Protein AF-C5PAF2-F1 (afdb_monomer_lite)

Structure (mmCIF, N/CA/C/O backbone):
data_AF-C5PAF2-F1
#
_entry.id   AF-C5PAF2-F1
#
loop_
_atom_site.group_PDB
_atom_site.id
_atom_site.type_symbol
_atom_site.label_atom_id
_atom_site.label_alt_id
_atom_site.label_comp_id
_atom_site.label_asym_id
_atom_site.label_entity_id
_atom_site.label_seq_id
_atom_site.pdbx_PDB_ins_code
_atom_site.Cartn_x
_atom_site.Cartn_y
_atom_site.Cartn_z
_atom_site.occupancy
_atom_site.B_iso_or_equiv
_atom_site.auth_seq_id
_atom_site.auth_comp_id
_atom_site.auth_asym_id
_atom_site.auth_atom_id
_atom_site.pdbx_PDB_model_num
ATOM 1 N N . MET A 1 1 ? 24.331 32.147 -34.496 1.00 51.62 1 MET A N 1
ATOM 2 C CA . MET A 1 1 ? 23.520 31.519 -35.567 1.00 51.62 1 MET A CA 1
ATOM 3 C C . MET A 1 1 ? 23.586 29.984 -35.587 1.00 51.62 1 MET A C 1
ATOM 5 O O . MET A 1 1 ? 22.875 29.408 -36.393 1.00 51.62 1 MET A O 1
ATOM 9 N N . VAL A 1 2 ? 24.364 29.304 -34.728 1.00 61.88 2 VAL A N 1
ATOM 10 C CA . VAL A 1 2 ? 24.626 27.848 -34.873 1.00 61.88 2 VAL A CA 1
ATOM 11 C C . VAL A 1 2 ? 23.819 26.953 -33.909 1.00 61.88 2 VAL A C 1
ATOM 13 O O . VAL A 1 2 ? 23.850 25.739 -34.031 1.00 61.88 2 VAL A O 1
ATOM 16 N N . SER A 1 3 ? 23.019 27.509 -32.996 1.00 66.38 3 SER A N 1
ATOM 17 C CA . SER A 1 3 ? 22.117 26.710 -32.147 1.00 66.38 3 SER A CA 1
ATOM 18 C C . SER A 1 3 ? 20.828 27.465 -31.825 1.00 66.38 3 SER A C 1
ATOM 20 O O . SER A 1 3 ? 20.536 27.779 -30.677 1.00 66.38 3 SER A O 1
ATOM 22 N N . ALA A 1 4 ? 20.078 27.815 -32.864 1.00 61.78 4 ALA A N 1
ATOM 23 C CA . ALA A 1 4 ? 18.674 28.175 -32.719 1.00 61.78 4 ALA A CA 1
ATOM 24 C C . ALA A 1 4 ? 17.907 27.231 -33.638 1.00 61.78 4 ALA A C 1
ATOM 26 O O . ALA A 1 4 ? 17.977 27.384 -34.862 1.00 61.78 4 ALA A O 1
ATOM 27 N N . GLY A 1 5 ? 17.269 26.215 -33.051 1.00 59.09 5 GLY A N 1
ATOM 28 C CA . GLY A 1 5 ? 16.414 25.283 -33.774 1.00 59.09 5 GLY A CA 1
ATOM 29 C C . GLY A 1 5 ? 15.433 26.084 -34.622 1.00 59.09 5 GLY A C 1
ATOM 30 O O . GLY A 1 5 ? 14.816 27.044 -34.161 1.00 59.09 5 GLY A O 1
ATOM 31 N N . SER A 1 6 ? 15.376 25.783 -35.915 1.00 58.88 6 SER A N 1
ATOM 32 C CA . SER A 1 6 ? 14.642 26.584 -36.886 1.00 58.88 6 SER A CA 1
ATOM 33 C C . SER A 1 6 ? 13.158 26.680 -36.519 1.00 58.88 6 SER A C 1
ATOM 35 O O . SER A 1 6 ? 12.390 25.741 -36.702 1.00 58.88 6 SER A O 1
ATOM 37 N N . ARG A 1 7 ? 12.790 27.854 -35.999 1.00 62.94 7 ARG A N 1
ATOM 38 C CA . ARG A 1 7 ? 11.487 28.535 -36.016 1.00 62.94 7 ARG A CA 1
ATOM 39 C C . ARG A 1 7 ? 10.377 27.813 -36.792 1.00 62.94 7 ARG A C 1
ATOM 41 O O . ARG A 1 7 ? 10.154 28.122 -37.956 1.00 62.94 7 ARG A O 1
ATOM 48 N N . THR A 1 8 ? 9.620 26.952 -36.117 1.00 64.06 8 THR A N 1
ATOM 49 C CA . THR A 1 8 ? 8.142 26.992 -36.034 1.00 64.06 8 THR A CA 1
ATOM 50 C C . THR A 1 8 ? 7.650 25.809 -35.204 1.00 64.06 8 THR A C 1
ATOM 52 O O . THR A 1 8 ? 7.552 24.711 -35.727 1.00 64.06 8 THR A O 1
ATOM 55 N N . GLN A 1 9 ? 7.289 26.035 -33.938 1.00 61.22 9 GLN A N 1
ATOM 56 C CA . GLN A 1 9 ? 6.198 25.324 -33.256 1.00 61.22 9 GLN A CA 1
ATOM 57 C C . GLN A 1 9 ? 5.786 26.127 -32.010 1.00 61.22 9 GLN A C 1
ATOM 59 O O . GLN A 1 9 ? 6.593 26.335 -31.111 1.00 61.22 9 GLN A O 1
ATOM 64 N N . GLY A 1 10 ? 4.519 26.553 -31.967 1.00 68.94 10 GLY A N 1
ATOM 65 C CA . GLY A 1 10 ? 3.881 27.185 -30.806 1.00 68.94 10 GLY A CA 1
ATOM 66 C C . GLY A 1 10 ? 4.144 28.688 -30.632 1.00 68.94 10 GLY A C 1
ATOM 67 O O . GLY A 1 10 ? 5.260 29.175 -30.752 1.00 68.94 10 GLY A O 1
ATOM 68 N N . ARG A 1 11 ? 3.088 29.443 -30.288 1.00 62.59 11 ARG A N 1
ATOM 69 C CA . ARG A 1 11 ? 3.110 30.897 -29.998 1.00 62.59 11 ARG A CA 1
ATOM 70 C C . ARG A 1 11 ? 3.980 31.276 -28.784 1.00 62.59 11 ARG A C 1
ATOM 72 O O . ARG A 1 11 ? 4.236 32.452 -28.548 1.00 62.59 11 ARG A O 1
ATOM 79 N N . HIS A 1 12 ? 4.447 30.289 -28.030 1.00 61.41 12 HIS A N 1
ATOM 80 C CA . HIS A 1 12 ? 5.404 30.448 -26.947 1.00 61.41 12 HIS A CA 1
ATOM 81 C C . HIS A 1 12 ? 6.709 29.817 -27.421 1.00 61.41 12 HIS A C 1
ATOM 83 O O . HIS A 1 12 ? 6.708 28.638 -27.758 1.00 61.41 12 HIS A O 1
ATOM 89 N N . GLY A 1 13 ? 7.771 30.622 -27.517 1.00 57.81 13 GLY A N 1
ATOM 90 C CA . GLY A 1 13 ? 9.071 30.194 -28.031 1.00 57.81 13 GLY A CA 1
ATOM 91 C C . GLY A 1 13 ? 9.629 28.948 -27.343 1.00 57.81 13 GLY A C 1
ATOM 92 O O . GLY A 1 13 ? 9.139 28.520 -26.298 1.00 57.81 13 GLY A O 1
ATOM 93 N N . GLU A 1 14 ? 10.664 28.387 -27.967 1.00 59.66 14 GLU A N 1
ATOM 94 C CA . GLU A 1 14 ? 11.420 27.221 -27.514 1.00 59.66 14 GLU A CA 1
ATOM 95 C C . GLU A 1 14 ? 11.697 27.337 -26.009 1.00 59.66 14 GLU A C 1
ATOM 97 O O . GLU A 1 14 ? 12.478 28.177 -25.561 1.00 59.66 14 GLU A O 1
ATOM 102 N N . ARG A 1 15 ? 10.983 26.540 -25.201 1.00 59.00 15 ARG A N 1
ATOM 103 C CA . ARG A 1 15 ? 11.403 26.322 -23.820 1.00 59.00 15 ARG A CA 1
ATOM 104 C C . ARG A 1 15 ? 12.770 25.688 -23.949 1.00 59.00 15 ARG A C 1
ATOM 106 O O . ARG A 1 15 ? 12.868 24.649 -24.598 1.00 59.00 15 ARG A O 1
ATOM 113 N N . ASP A 1 16 ? 13.776 26.331 -23.371 1.00 54.06 16 ASP A N 1
ATOM 114 C CA . ASP A 1 16 ? 15.126 25.800 -23.246 1.00 54.06 16 ASP A CA 1
ATOM 115 C C . ASP A 1 16 ? 15.032 24.524 -22.401 1.00 54.06 16 ASP A C 1
ATOM 117 O O . ASP A 1 16 ? 15.110 24.522 -21.170 1.00 54.06 16 ASP A O 1
ATOM 121 N N . ALA A 1 17 ? 14.662 23.435 -23.069 1.00 59.12 17 ALA A N 1
ATOM 122 C CA . ALA A 1 17 ? 14.522 22.131 -22.485 1.00 59.12 17 ALA A CA 1
ATOM 123 C C . ALA A 1 17 ? 15.947 21.622 -22.344 1.00 59.12 17 ALA A C 1
ATOM 125 O O . ALA A 1 17 ? 16.444 20.847 -23.151 1.00 59.12 17 ALA A O 1
ATOM 126 N N . THR A 1 18 ? 16.585 22.028 -21.253 1.00 57.91 18 THR A N 1
ATOM 127 C CA . THR A 1 18 ? 17.831 21.455 -20.733 1.00 57.91 18 THR A CA 1
ATOM 128 C C . THR A 1 18 ? 17.725 19.945 -20.454 1.00 57.91 18 THR A C 1
ATOM 130 O O . THR A 1 18 ? 18.677 19.331 -19.976 1.00 57.91 18 THR A O 1
ATOM 133 N N . GLN A 1 19 ? 16.585 19.319 -20.775 1.00 63.59 19 GLN A N 1
ATOM 134 C CA . GLN A 1 19 ? 16.396 17.882 -20.917 1.00 63.59 19 GLN A CA 1
ATOM 135 C C . GLN A 1 19 ? 17.173 17.372 -22.135 1.00 63.59 19 GLN A C 1
ATOM 137 O O . GLN A 1 19 ? 16.617 17.066 -23.190 1.00 63.59 19 GLN A O 1
ATOM 142 N N . SER A 1 20 ? 18.487 17.270 -21.970 1.00 71.25 20 SER A N 1
ATOM 143 C CA . SER A 1 20 ? 19.330 16.491 -22.863 1.00 71.25 20 SER A CA 1
ATOM 144 C C . SER A 1 20 ? 18.772 15.068 -22.982 1.00 71.25 20 SER A C 1
ATOM 146 O O . SER A 1 20 ? 18.380 14.433 -22.000 1.00 71.25 20 SER A O 1
ATOM 148 N N . THR A 1 21 ? 18.702 14.554 -24.210 1.00 83.44 21 THR A N 1
ATOM 149 C CA . THR A 1 21 ? 18.327 13.161 -24.452 1.00 83.44 21 THR A CA 1
ATOM 150 C C . THR A 1 21 ? 19.357 12.257 -23.779 1.00 83.44 21 THR A C 1
ATOM 152 O O . THR A 1 21 ? 20.528 12.259 -24.163 1.00 83.44 21 THR A O 1
ATOM 155 N N . LEU A 1 22 ? 18.941 11.504 -22.761 1.00 88.50 22 LEU A N 1
ATOM 156 C CA . LEU A 1 22 ? 19.830 10.599 -22.036 1.00 88.50 22 LEU A CA 1
ATOM 157 C C . LEU A 1 22 ? 20.218 9.402 -22.912 1.00 88.50 22 LEU A C 1
ATOM 159 O O . LEU A 1 22 ? 19.389 8.856 -23.644 1.00 88.50 22 LEU A O 1
ATOM 163 N N . SER A 1 23 ? 21.472 8.959 -22.801 1.00 93.25 23 SER A N 1
ATOM 164 C CA . SER A 1 23 ? 21.914 7.717 -23.436 1.00 93.25 23 SER A CA 1
ATOM 165 C C . SER A 1 23 ? 21.211 6.507 -22.808 1.00 93.25 23 SER A C 1
ATOM 167 O O . SER A 1 23 ? 20.821 6.520 -21.635 1.00 93.25 23 SER A O 1
ATOM 169 N N . LEU A 1 24 ? 21.062 5.429 -23.584 1.00 91.38 24 LEU A N 1
ATOM 170 C CA . LEU A 1 24 ? 20.383 4.214 -23.125 1.00 91.38 24 LEU A CA 1
ATOM 171 C C . LEU A 1 24 ? 21.050 3.618 -21.873 1.00 91.38 24 LEU A C 1
ATOM 173 O O . LEU A 1 24 ? 20.354 3.136 -20.983 1.00 91.38 24 LEU A O 1
ATOM 177 N N . GLU A 1 25 ? 22.380 3.664 -21.793 1.00 93.62 25 GLU A N 1
ATOM 178 C CA . GLU A 1 25 ? 23.153 3.162 -20.650 1.00 93.62 25 GLU A CA 1
ATOM 179 C C . GLU A 1 25 ? 22.878 3.960 -19.374 1.00 93.62 25 GLU A C 1
ATOM 181 O O . GLU A 1 25 ? 22.609 3.364 -18.329 1.00 93.62 25 GLU A O 1
ATOM 186 N N . THR A 1 26 ? 22.832 5.293 -19.466 1.00 94.75 26 THR A N 1
ATOM 187 C CA . THR A 1 26 ? 22.475 6.150 -18.329 1.00 94.75 26 THR A CA 1
ATOM 188 C C . THR A 1 26 ? 21.062 5.844 -17.837 1.00 94.75 26 THR A C 1
ATOM 190 O O . THR A 1 26 ? 20.839 5.708 -16.635 1.00 94.75 26 THR A O 1
ATOM 193 N N . VAL A 1 27 ? 20.102 5.644 -18.747 1.00 94.12 27 VAL A N 1
ATOM 194 C CA . VAL A 1 27 ? 18.728 5.272 -18.368 1.00 94.12 27 VAL A CA 1
ATOM 195 C C . VAL A 1 27 ? 18.678 3.890 -17.700 1.00 94.12 27 VAL A C 1
ATOM 197 O O . VAL A 1 27 ? 17.929 3.714 -16.739 1.00 94.12 27 VAL A O 1
ATOM 200 N N . LYS A 1 28 ? 19.474 2.910 -18.158 1.00 94.81 28 LYS A N 1
ATOM 201 C CA . LYS A 1 28 ? 19.547 1.576 -17.526 1.00 94.81 28 LYS A CA 1
ATOM 202 C C . LYS A 1 28 ? 20.059 1.670 -16.092 1.00 94.81 28 LYS A C 1
ATOM 204 O O . LYS A 1 28 ? 19.509 1.013 -15.206 1.00 94.81 28 LYS A O 1
ATOM 209 N N . LEU A 1 29 ? 21.082 2.494 -15.866 1.00 95.44 29 LEU A N 1
ATOM 210 C CA . LEU A 1 29 ? 21.629 2.732 -14.535 1.00 95.44 29 LEU A CA 1
ATOM 211 C C . LEU A 1 29 ? 20.574 3.348 -13.608 1.00 95.44 29 LEU A C 1
ATOM 213 O O . LEU A 1 29 ? 20.331 2.800 -12.535 1.00 95.44 29 LEU A O 1
ATOM 217 N N . LEU A 1 30 ? 19.903 4.419 -14.046 1.00 95.81 30 LEU A N 1
ATOM 218 C CA . LEU A 1 30 ? 18.856 5.085 -13.262 1.00 95.81 30 LEU A CA 1
ATOM 219 C C . LEU A 1 30 ? 17.719 4.122 -12.900 1.00 95.81 30 LEU A C 1
ATOM 221 O O . LEU A 1 30 ? 17.378 3.986 -11.732 1.00 95.81 30 LEU A O 1
ATOM 225 N N . LYS A 1 31 ? 17.215 3.343 -13.863 1.00 95.88 31 LYS A N 1
ATOM 226 C CA . LYS A 1 31 ? 16.147 2.364 -13.591 1.00 95.88 31 LYS A CA 1
ATOM 227 C C . LYS A 1 31 ? 16.579 1.230 -12.665 1.00 95.88 31 LYS A C 1
ATOM 229 O O . LYS A 1 31 ? 15.756 0.674 -11.946 1.00 95.88 31 LYS A O 1
ATOM 234 N N . THR A 1 32 ? 17.861 0.873 -12.673 1.00 95.56 32 THR A N 1
ATOM 235 C CA . THR A 1 32 ? 18.407 -0.111 -11.729 1.00 95.56 32 THR A CA 1
ATOM 236 C C . THR A 1 32 ? 18.458 0.462 -10.311 1.00 95.56 32 THR A C 1
ATOM 238 O O . THR A 1 32 ? 18.140 -0.247 -9.357 1.00 95.56 32 THR A O 1
ATOM 241 N N . GLN A 1 33 ? 18.811 1.743 -10.171 1.00 97.06 33 GLN A N 1
ATOM 242 C CA . GLN A 1 33 ? 18.769 2.451 -8.889 1.00 97.06 33 GLN A CA 1
ATOM 243 C C . GLN A 1 33 ? 17.330 2.570 -8.372 1.00 97.06 33 GLN A C 1
ATOM 245 O O . GLN A 1 33 ? 17.076 2.231 -7.216 1.00 97.06 33 GLN A O 1
ATOM 250 N N . ASP A 1 34 ? 16.388 2.946 -9.241 1.00 97.19 34 ASP A N 1
ATOM 251 C CA . ASP A 1 34 ? 14.962 3.032 -8.912 1.00 97.19 34 ASP A CA 1
ATOM 252 C C . ASP A 1 34 ? 14.409 1.675 -8.452 1.00 97.19 34 ASP A C 1
ATOM 254 O O . ASP A 1 34 ? 13.708 1.602 -7.444 1.00 97.19 34 ASP A O 1
ATOM 258 N N . ALA A 1 35 ? 14.778 0.579 -9.125 1.00 95.56 35 ALA A N 1
ATOM 259 C CA . ALA A 1 35 ? 14.382 -0.771 -8.717 1.00 95.56 35 ALA A CA 1
ATOM 260 C C . ALA A 1 35 ? 14.914 -1.130 -7.317 1.00 95.56 35 ALA A C 1
ATOM 262 O O . ALA A 1 35 ? 14.192 -1.689 -6.490 1.00 95.56 35 ALA A O 1
ATOM 263 N N . GLY A 1 36 ? 16.166 -0.766 -7.019 1.00 96.94 36 GLY A N 1
ATOM 264 C CA . GLY A 1 36 ? 16.737 -0.923 -5.681 1.00 96.94 36 GLY A CA 1
ATOM 265 C C . GLY A 1 36 ? 15.984 -0.108 -4.625 1.00 96.94 36 GLY A C 1
ATOM 266 O O . GLY A 1 36 ? 15.680 -0.622 -3.547 1.00 96.94 36 GLY A O 1
ATOM 267 N N . TYR A 1 37 ? 15.631 1.136 -4.949 1.00 97.94 37 TYR A N 1
ATOM 268 C CA . TYR A 1 37 ? 14.849 2.005 -4.073 1.00 97.94 37 TYR A CA 1
ATOM 269 C C . TYR A 1 37 ? 13.457 1.431 -3.785 1.00 97.94 37 TYR A C 1
ATOM 271 O O . TYR A 1 37 ? 13.095 1.291 -2.614 1.00 97.94 37 TYR A O 1
ATOM 279 N N . LEU A 1 38 ? 12.704 1.042 -4.822 1.00 97.19 38 LEU A N 1
ATOM 280 C CA . LEU A 1 38 ? 11.363 0.471 -4.664 1.00 97.19 38 LEU A CA 1
ATOM 281 C C . LEU A 1 38 ? 11.382 -0.793 -3.811 1.00 97.19 38 LEU A C 1
ATOM 283 O O . LEU A 1 38 ? 10.539 -0.930 -2.929 1.00 97.19 38 LEU A O 1
ATOM 287 N N . ARG A 1 39 ? 12.381 -1.664 -3.982 1.00 96.25 39 ARG A N 1
ATOM 288 C CA . ARG A 1 39 ? 12.524 -2.865 -3.152 1.00 96.25 39 ARG A CA 1
ATOM 289 C C . ARG A 1 39 ? 12.723 -2.529 -1.673 1.00 96.25 39 ARG A C 1
ATOM 291 O O . ARG A 1 39 ? 12.071 -3.113 -0.810 1.00 96.25 39 ARG A O 1
ATOM 298 N N . VAL A 1 40 ? 13.597 -1.569 -1.360 1.00 97.50 40 VAL A N 1
ATOM 299 C CA . VAL A 1 40 ? 13.851 -1.150 0.032 1.00 97.50 40 VAL A CA 1
ATOM 300 C C . VAL A 1 40 ? 12.618 -0.485 0.645 1.00 97.50 40 VAL A C 1
ATOM 302 O O . VAL A 1 40 ? 12.267 -0.761 1.797 1.00 97.50 40 VAL A O 1
ATOM 305 N N . VAL A 1 41 ? 11.938 0.378 -0.111 1.00 97.38 41 VAL A N 1
ATOM 306 C CA . VAL A 1 41 ? 10.707 1.036 0.342 1.00 97.38 41 VAL A CA 1
ATOM 307 C C . VAL A 1 41 ? 9.580 0.019 0.523 1.00 97.38 41 VAL A C 1
ATOM 309 O O . VAL A 1 41 ? 8.897 0.059 1.546 1.00 97.38 41 VAL A O 1
ATOM 312 N N . GLY A 1 42 ? 9.435 -0.934 -0.397 1.00 97.06 42 GLY A N 1
ATOM 313 C CA . GLY A 1 42 ? 8.472 -2.030 -0.313 1.00 97.06 42 GLY A CA 1
ATOM 314 C C . GLY A 1 42 ? 8.676 -2.882 0.936 1.00 97.06 42 GLY A C 1
ATOM 315 O O . GLY A 1 42 ? 7.730 -3.105 1.687 1.00 97.06 42 GLY A O 1
ATOM 316 N N . GLU A 1 43 ? 9.919 -3.265 1.236 1.00 97.06 43 GLU A N 1
ATOM 317 C CA . GLU A 1 43 ? 10.261 -4.000 2.461 1.00 97.06 43 GLU A CA 1
ATOM 318 C C . GLU A 1 43 ? 9.967 -3.195 3.737 1.00 97.06 43 GLU A C 1
ATOM 320 O O . GLU A 1 43 ? 9.466 -3.733 4.729 1.00 97.06 43 GLU A O 1
ATOM 325 N N . LYS A 1 44 ? 10.219 -1.882 3.724 1.00 97.69 44 LYS A N 1
ATOM 326 C CA . LYS A 1 44 ? 9.868 -1.004 4.847 1.00 97.69 44 LYS A CA 1
ATOM 327 C C . LYS A 1 44 ? 8.353 -0.963 5.077 1.00 97.69 44 LYS A C 1
ATOM 329 O O . LYS A 1 44 ? 7.917 -1.135 6.217 1.00 97.69 44 LYS A O 1
ATOM 334 N N . VAL A 1 45 ? 7.565 -0.753 4.021 1.00 97.69 45 VAL A N 1
ATOM 335 C CA . VAL A 1 45 ? 6.094 -0.704 4.094 1.00 97.69 45 VAL A CA 1
ATOM 336 C C . VAL A 1 45 ? 5.533 -2.058 4.525 1.00 97.69 45 VAL A C 1
ATOM 338 O O . VAL A 1 45 ? 4.672 -2.106 5.401 1.00 97.69 45 VAL A O 1
ATOM 341 N N . ARG A 1 46 ? 6.083 -3.163 4.011 1.00 97.56 46 ARG A N 1
ATOM 342 C CA . ARG A 1 46 ? 5.716 -4.522 4.422 1.00 97.56 46 ARG A CA 1
ATOM 343 C C . ARG A 1 46 ? 5.894 -4.735 5.926 1.00 97.56 46 ARG A C 1
ATOM 345 O O . ARG A 1 46 ? 4.967 -5.191 6.589 1.00 97.56 46 ARG A O 1
ATOM 352 N N . ARG A 1 47 ? 7.041 -4.351 6.496 1.00 97.56 47 ARG A N 1
ATOM 353 C CA . ARG A 1 47 ? 7.286 -4.468 7.949 1.00 97.56 47 ARG A CA 1
ATOM 354 C C . ARG A 1 47 ? 6.315 -3.622 8.771 1.00 97.56 47 ARG A C 1
ATOM 356 O O . ARG A 1 47 ? 5.838 -4.069 9.812 1.00 97.56 47 ARG A O 1
ATOM 363 N N . GLN A 1 48 ? 6.004 -2.411 8.305 1.00 96.12 48 GLN A N 1
ATOM 364 C CA . GLN A 1 48 ? 5.012 -1.547 8.952 1.00 96.12 48 GLN A CA 1
ATOM 365 C C . GLN A 1 48 ? 3.610 -2.161 8.899 1.00 96.12 48 GLN A C 1
ATOM 367 O O . GLN A 1 48 ? 2.899 -2.142 9.903 1.00 96.12 48 GLN A O 1
ATOM 372 N N . MET A 1 49 ? 3.231 -2.738 7.759 1.00 96.19 49 MET A N 1
ATOM 373 C CA . MET A 1 49 ? 1.970 -3.455 7.589 1.00 96.19 49 MET A CA 1
ATOM 374 C C . MET A 1 49 ? 1.888 -4.649 8.546 1.00 96.19 49 MET A C 1
ATOM 376 O O . MET A 1 49 ? 0.908 -4.760 9.275 1.00 96.19 49 MET A O 1
ATOM 380 N N . GLU A 1 50 ? 2.930 -5.483 8.622 1.00 96.56 50 GLU A N 1
ATOM 381 C CA . GLU A 1 50 ? 2.987 -6.630 9.540 1.00 96.56 50 GLU A CA 1
ATOM 382 C C . GLU A 1 50 ? 2.878 -6.203 11.014 1.00 96.56 50 GLU A C 1
ATOM 384 O O . GLU A 1 50 ? 2.236 -6.884 11.817 1.00 96.56 50 GLU A O 1
ATOM 389 N N . GLN A 1 51 ? 3.479 -5.071 11.393 1.00 96.19 51 GLN A N 1
ATOM 390 C CA . GLN A 1 51 ? 3.361 -4.527 12.746 1.00 96.19 51 GLN A CA 1
ATOM 391 C C . GLN A 1 51 ? 1.926 -4.080 13.055 1.00 96.19 51 GLN A C 1
ATOM 393 O O . GLN A 1 51 ? 1.363 -4.492 14.070 1.00 96.19 51 GLN A O 1
ATOM 398 N N . VAL A 1 52 ? 1.316 -3.281 12.174 1.00 95.69 52 VAL A N 1
ATOM 399 C CA . VAL A 1 52 ? -0.064 -2.800 12.359 1.00 95.69 52 VAL A CA 1
ATOM 400 C C . VAL A 1 52 ? -1.054 -3.965 12.327 1.00 95.69 52 VAL A C 1
ATOM 402 O O . VAL A 1 52 ? -2.001 -3.997 13.109 1.00 95.69 52 VAL A O 1
ATOM 405 N N . GLU A 1 53 ? -0.822 -4.967 11.485 1.00 95.00 53 GLU A N 1
ATOM 406 C CA . GLU A 1 53 ? -1.650 -6.166 11.432 1.00 95.00 53 GLU A CA 1
ATOM 407 C C . GLU A 1 53 ? -1.583 -6.962 12.742 1.00 95.00 53 GLU A C 1
ATOM 409 O O . GLU A 1 53 ? -2.620 -7.393 13.250 1.00 95.00 53 GLU A O 1
ATOM 414 N N . LYS A 1 54 ? -0.395 -7.110 13.345 1.00 95.12 54 LYS A N 1
ATOM 415 C CA . LYS A 1 54 ? -0.257 -7.711 14.683 1.00 95.12 54 LYS A CA 1
ATOM 416 C C . LYS A 1 54 ? -1.033 -6.916 15.734 1.00 95.12 54 LYS A C 1
ATOM 418 O O . LYS A 1 54 ? -1.735 -7.525 16.536 1.00 95.12 54 LYS A O 1
ATOM 423 N N . GLU A 1 55 ? -0.967 -5.585 15.711 1.00 92.31 55 GLU A N 1
ATOM 424 C CA . GLU A 1 55 ? -1.736 -4.730 16.629 1.00 92.31 55 GLU A CA 1
ATOM 425 C C . GLU A 1 55 ? -3.253 -4.908 16.460 1.00 92.31 55 GLU A C 1
ATOM 427 O O . GLU A 1 55 ? -3.971 -5.049 17.452 1.00 92.31 55 GLU A O 1
ATOM 432 N N . VAL A 1 56 ? -3.745 -4.962 15.219 1.00 93.06 56 VAL A N 1
ATOM 433 C CA . VAL A 1 56 ? -5.165 -5.209 14.915 1.00 93.06 56 VAL A CA 1
ATOM 434 C C . VAL A 1 56 ? -5.586 -6.610 15.366 1.00 93.06 56 VAL A C 1
ATOM 436 O O . VAL A 1 56 ? -6.632 -6.766 15.998 1.00 93.06 56 VAL A O 1
ATOM 439 N N . ARG A 1 57 ? -4.762 -7.635 15.116 1.00 91.81 57 ARG A N 1
ATOM 440 C CA . ARG A 1 57 ? -5.015 -9.010 15.580 1.00 91.81 57 ARG A CA 1
ATOM 441 C C . ARG A 1 57 ? -5.063 -9.092 17.104 1.00 91.81 57 ARG A C 1
ATOM 443 O O . ARG A 1 57 ? -5.974 -9.722 17.633 1.00 91.81 57 ARG A O 1
ATOM 450 N N . LEU A 1 58 ? -4.148 -8.424 17.810 1.00 90.31 58 LEU A N 1
ATOM 451 C CA . LEU A 1 58 ? -4.165 -8.330 19.273 1.00 90.31 58 LEU A CA 1
ATOM 452 C C . LEU A 1 58 ? -5.427 -7.620 19.766 1.00 90.31 58 LEU A C 1
ATOM 454 O O . LEU A 1 58 ? -6.091 -8.113 20.674 1.00 90.31 58 LEU A O 1
ATOM 458 N N . GLN A 1 59 ? -5.810 -6.508 19.136 1.00 87.12 59 GLN A N 1
ATOM 459 C CA . GLN A 1 59 ? -7.037 -5.792 19.473 1.00 87.12 59 GLN A CA 1
ATOM 460 C C . GLN A 1 59 ? -8.283 -6.672 19.291 1.00 87.12 59 GLN A C 1
ATOM 462 O O . GLN A 1 59 ? -9.158 -6.687 20.159 1.00 87.12 59 GLN A O 1
ATOM 467 N N . ASN A 1 60 ? -8.352 -7.431 18.199 1.00 85.19 60 ASN A N 1
ATOM 468 C CA . ASN A 1 60 ? -9.446 -8.363 17.934 1.00 85.19 60 ASN A CA 1
ATOM 469 C C . ASN A 1 60 ? -9.425 -9.562 18.894 1.00 85.19 60 ASN A C 1
ATOM 471 O O . ASN A 1 60 ? -10.483 -9.999 19.342 1.00 85.19 60 ASN A O 1
ATOM 475 N N . GLY A 1 61 ? -8.240 -10.054 19.262 1.00 83.44 61 GLY A N 1
ATOM 476 C CA . GLY A 1 61 ? -8.059 -11.098 20.270 1.00 83.44 61 GLY A CA 1
ATOM 477 C C . GLY A 1 61 ? -8.533 -10.657 21.655 1.00 83.44 61 GLY A C 1
ATOM 478 O O . GLY A 1 61 ? -9.277 -11.384 22.304 1.00 83.44 61 GLY A O 1
ATOM 479 N N . VAL A 1 62 ? -8.196 -9.434 22.074 1.00 82.56 62 VAL A N 1
ATOM 480 C CA . VAL A 1 62 ? -8.665 -8.847 23.340 1.00 82.56 62 VAL A CA 1
ATOM 481 C C . VAL A 1 62 ? -10.183 -8.645 23.328 1.00 82.56 62 VAL A C 1
ATOM 483 O O . VAL A 1 62 ? -10.844 -8.988 24.305 1.00 82.56 62 VAL A O 1
ATOM 486 N N . LYS A 1 63 ? -10.761 -8.151 22.221 1.00 80.06 63 LYS A N 1
ATOM 487 C CA . LYS A 1 63 ? -12.226 -8.058 22.061 1.00 80.06 63 LYS A CA 1
ATOM 488 C C . LYS A 1 63 ? -12.904 -9.427 22.189 1.00 80.06 63 LYS A C 1
ATOM 490 O O . LYS A 1 63 ? -13.918 -9.528 22.872 1.00 80.06 63 LYS A O 1
ATOM 495 N N . ALA A 1 64 ? -12.334 -10.460 21.567 1.00 77.69 64 ALA A N 1
ATOM 496 C CA . ALA A 1 64 ? -12.861 -11.821 21.622 1.00 77.69 64 ALA A CA 1
ATOM 497 C C . ALA A 1 64 ? -12.737 -12.447 23.024 1.00 77.69 64 ALA A C 1
ATOM 499 O O . ALA A 1 64 ? -13.679 -13.075 23.494 1.00 77.69 64 ALA A O 1
ATOM 500 N N . ALA A 1 65 ? -11.611 -12.244 23.715 1.00 75.19 65 ALA A N 1
ATOM 501 C CA . ALA A 1 65 ? -11.392 -12.752 25.071 1.00 75.19 65 ALA A CA 1
ATOM 502 C C . ALA A 1 65 ? -12.304 -12.081 26.112 1.00 75.19 65 ALA A C 1
ATOM 504 O O . ALA A 1 65 ? -12.743 -12.732 27.054 1.00 75.19 65 ALA A O 1
ATOM 505 N N . LEU A 1 66 ? -12.621 -10.797 25.923 1.00 73.94 66 LEU A N 1
ATOM 506 C CA . LEU A 1 66 ? -13.536 -10.039 26.782 1.00 73.94 66 LEU A CA 1
ATOM 507 C C . LEU A 1 66 ? -15.022 -10.331 26.508 1.00 73.94 66 LEU A C 1
ATOM 509 O O . LEU A 1 66 ? -15.864 -9.622 27.050 1.00 73.94 66 LEU A O 1
ATOM 513 N N . GLY A 1 67 ? -15.361 -11.283 25.629 1.00 58.78 67 GLY A N 1
ATOM 514 C CA . GLY A 1 67 ? -16.750 -11.615 25.278 1.00 58.78 67 GLY A CA 1
ATOM 515 C C . GLY A 1 67 ? -17.490 -10.536 24.475 1.00 58.78 67 GLY A C 1
ATOM 516 O O . GLY A 1 67 ? -18.557 -10.791 23.947 1.00 58.78 67 GLY A O 1
ATOM 517 N N . LYS A 1 68 ? -16.895 -9.351 24.286 1.00 55.81 68 LYS A N 1
ATOM 518 C CA . LYS A 1 68 ? -17.476 -8.213 23.544 1.00 55.81 68 LYS A CA 1
ATOM 519 C C . LYS A 1 68 ? -17.382 -8.349 22.023 1.00 55.81 68 LYS A C 1
ATOM 521 O O . LYS A 1 68 ? -17.656 -7.396 21.297 1.00 55.81 68 LYS A O 1
ATOM 526 N N . GLY A 1 69 ? -16.905 -9.488 21.530 1.00 46.94 69 GLY A N 1
ATOM 527 C CA . GLY A 1 69 ? -16.818 -9.783 20.108 1.00 46.94 69 GLY A CA 1
ATOM 528 C C . GLY A 1 69 ? -18.060 -10.529 19.647 1.00 46.94 69 GLY A C 1
ATOM 529 O O . GLY A 1 69 ? -18.046 -11.758 19.656 1.00 46.94 69 GLY A O 1
ATOM 530 N N . LYS A 1 70 ? -19.095 -9.803 19.204 1.00 48.03 70 LYS A N 1
ATOM 531 C CA . LYS A 1 70 ? -20.204 -10.397 18.445 1.00 48.03 70 LYS A CA 1
ATOM 532 C C . LYS A 1 70 ? -19.636 -11.216 17.270 1.00 48.03 70 LYS A C 1
ATOM 534 O O . LYS A 1 70 ? -18.760 -10.714 16.555 1.00 48.03 70 LYS A O 1
ATOM 539 N N . PRO A 1 71 ? -20.108 -12.448 17.019 1.00 38.62 71 PRO A N 1
ATOM 540 C CA . PRO A 1 71 ? -19.837 -13.151 15.773 1.00 38.62 71 PRO A CA 1
ATOM 541 C C . PRO A 1 71 ? -20.693 -12.512 14.666 1.00 38.62 71 PRO A C 1
ATOM 543 O O . PRO A 1 71 ? -21.752 -13.031 14.332 1.00 38.62 71 PRO A O 1
ATOM 546 N N . GLY A 1 72 ? -20.276 -11.352 14.151 1.00 45.84 72 GLY A N 1
ATOM 547 C CA . GLY A 1 72 ? -21.023 -10.651 13.098 1.00 45.84 72 GLY A CA 1
ATOM 548 C C . GLY A 1 72 ? -20.641 -9.193 12.836 1.00 45.84 72 GLY A C 1
ATOM 549 O O . GLY A 1 72 ? -20.990 -8.693 11.785 1.00 45.84 72 GLY A O 1
ATOM 550 N N . ASP A 1 73 ? -19.885 -8.522 13.714 1.00 41.91 73 ASP A N 1
ATOM 551 C CA . ASP A 1 73 ? -19.419 -7.131 13.495 1.00 41.91 73 ASP A CA 1
ATOM 552 C C . ASP A 1 73 ? -18.149 -7.100 12.613 1.00 41.91 73 ASP A C 1
ATOM 554 O O . ASP A 1 73 ? -17.100 -6.563 12.981 1.00 41.91 73 ASP A O 1
ATOM 558 N N . GLY A 1 74 ? -18.200 -7.820 11.492 1.00 39.62 74 GLY A N 1
ATOM 559 C CA . GLY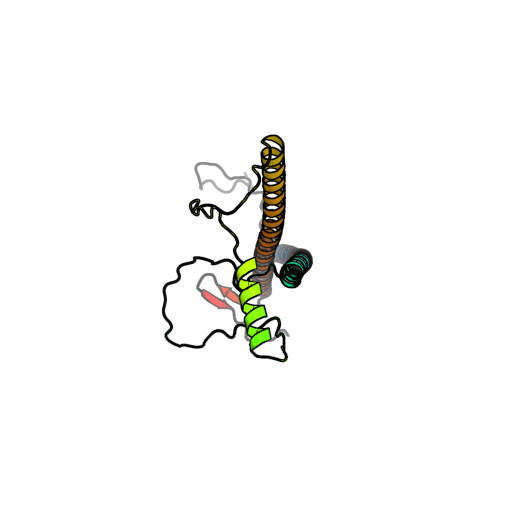 A 1 74 ? -17.395 -7.498 10.324 1.00 39.62 74 GLY A CA 1
ATOM 560 C C . GLY A 1 74 ? -18.183 -6.445 9.567 1.00 39.62 74 GLY A C 1
ATOM 561 O O . GLY A 1 74 ? -19.376 -6.635 9.379 1.00 39.62 74 GLY A O 1
ATOM 562 N N . LEU A 1 75 ? -17.527 -5.336 9.239 1.00 41.56 75 LEU A N 1
ATOM 563 C CA . LEU A 1 75 ? -18.040 -4.283 8.369 1.00 41.56 75 LEU A CA 1
ATOM 564 C C . LEU A 1 75 ? -18.911 -4.896 7.264 1.00 41.56 75 LEU A C 1
ATOM 566 O O . LEU A 1 75 ? -18.396 -5.635 6.427 1.00 41.56 75 LEU A O 1
ATOM 570 N N . ASP A 1 76 ? -20.213 -4.627 7.340 1.00 39.06 76 ASP A N 1
ATOM 571 C CA . ASP A 1 76 ? -21.118 -4.667 6.201 1.00 39.06 76 ASP A CA 1
ATOM 572 C C . ASP A 1 76 ? -20.545 -3.627 5.228 1.00 39.06 76 ASP A C 1
ATOM 574 O O . ASP A 1 76 ? -20.748 -2.421 5.390 1.00 39.06 76 ASP A O 1
ATOM 578 N N . ASP A 1 77 ? -19.679 -4.080 4.319 1.00 37.09 77 ASP A N 1
ATOM 579 C CA . ASP A 1 77 ? -19.531 -3.429 3.024 1.00 37.09 77 ASP A CA 1
ATOM 580 C C . ASP A 1 77 ? -20.895 -3.617 2.356 1.00 37.09 77 ASP A C 1
ATOM 582 O O . ASP A 1 77 ? -21.162 -4.634 1.718 1.00 37.09 77 ASP A O 1
ATOM 586 N N . GLU A 1 78 ? -21.784 -2.646 2.571 1.00 38.66 78 GLU A N 1
ATOM 587 C CA . GLU A 1 78 ? -22.897 -2.348 1.672 1.00 38.66 78 GLU A CA 1
ATOM 588 C C . GLU A 1 78 ? -22.314 -1.846 0.337 1.00 38.66 78 GLU A C 1
ATOM 590 O O . GLU A 1 78 ? -22.510 -0.699 -0.054 1.00 38.66 78 GLU A O 1
ATOM 595 N N . ASP A 1 79 ? -21.552 -2.697 -0.347 1.00 34.16 79 ASP A N 1
ATOM 596 C CA . ASP A 1 79 ? -21.372 -2.601 -1.786 1.00 34.16 79 ASP A CA 1
ATOM 597 C C . ASP A 1 79 ? -22.351 -3.619 -2.384 1.00 34.16 79 ASP A C 1
ATOM 599 O O . ASP A 1 79 ? -22.116 -4.830 -2.422 1.00 34.16 79 ASP A O 1
ATOM 603 N N . GLU A 1 80 ? -23.523 -3.096 -2.750 1.00 45.09 80 GLU A N 1
ATOM 604 C CA . GLU A 1 80 ? -24.531 -3.748 -3.580 1.00 45.09 80 GLU A CA 1
ATOM 605 C C . GLU A 1 80 ? -23.910 -4.178 -4.918 1.00 45.09 80 GLU A C 1
ATOM 607 O O . GLU A 1 80 ? -24.000 -3.465 -5.914 1.00 45.09 80 GLU A O 1
ATOM 612 N N . ASP A 1 81 ? -23.323 -5.371 -4.959 1.00 34.34 81 ASP A N 1
ATOM 613 C CA . ASP A 1 81 ? -23.180 -6.138 -6.194 1.00 34.34 81 ASP A CA 1
ATOM 614 C C . ASP A 1 81 ? -24.259 -7.232 -6.198 1.00 34.34 81 ASP A C 1
ATOM 616 O O . ASP A 1 81 ? -24.068 -8.386 -5.799 1.00 34.34 81 ASP A O 1
ATOM 620 N N . GLU A 1 82 ? -25.451 -6.819 -6.625 1.00 48.56 82 GLU A N 1
ATOM 621 C CA . GLU A 1 82 ? -26.473 -7.691 -7.191 1.00 48.56 82 GLU A CA 1
ATOM 622 C C . GLU A 1 82 ? -25.850 -8.435 -8.380 1.00 48.56 82 GLU A C 1
ATOM 624 O O . GLU A 1 82 ? -25.691 -7.834 -9.429 1.00 48.56 82 GLU A O 1
ATOM 629 N N . ASP A 1 83 ? -25.462 -9.708 -8.210 1.00 38.38 83 ASP A N 1
ATOM 630 C CA . ASP A 1 83 ? -25.396 -10.698 -9.300 1.00 38.38 83 ASP A CA 1
ATOM 631 C C . ASP A 1 83 ? -25.177 -12.145 -8.790 1.00 38.38 83 ASP A C 1
ATOM 633 O O . ASP A 1 83 ? -24.071 -12.620 -8.539 1.00 38.38 83 ASP A O 1
ATOM 637 N N . GLY A 1 84 ? -26.299 -12.862 -8.664 1.00 38.62 84 GLY A N 1
ATOM 638 C CA . GLY A 1 84 ? -26.491 -14.292 -8.948 1.00 38.62 84 GLY A CA 1
ATOM 639 C C . GLY A 1 84 ? -25.482 -15.353 -8.476 1.00 38.62 84 GLY A C 1
ATOM 640 O O . GLY A 1 84 ? -24.534 -15.669 -9.185 1.00 38.62 84 GLY A O 1
ATOM 641 N N . ALA A 1 85 ? -25.848 -16.125 -7.443 1.00 32.28 85 ALA A N 1
ATOM 642 C CA . ALA A 1 85 ? -25.602 -17.575 -7.441 1.00 32.28 85 ALA A CA 1
ATOM 643 C C . ALA A 1 85 ? -26.493 -18.334 -6.443 1.00 32.28 85 ALA A C 1
ATOM 645 O O . ALA A 1 85 ? -26.356 -18.258 -5.225 1.00 32.28 85 ALA A O 1
ATOM 646 N N . ILE A 1 86 ? -27.383 -19.137 -7.017 1.00 36.84 86 ILE A N 1
ATOM 647 C CA . ILE A 1 86 ? -28.126 -20.236 -6.403 1.00 36.84 86 ILE A CA 1
ATOM 648 C C . ILE A 1 86 ? -27.142 -21.238 -5.783 1.00 36.84 86 ILE A C 1
ATOM 650 O O . ILE A 1 86 ? -26.263 -21.745 -6.477 1.00 36.84 86 ILE A O 1
ATOM 654 N N . GLY A 1 87 ? -27.329 -21.601 -4.513 1.00 29.94 87 GLY A N 1
ATOM 655 C CA . GLY A 1 87 ? -26.633 -22.750 -3.928 1.00 29.94 87 GLY A CA 1
ATOM 656 C C . GLY A 1 87 ? -26.427 -22.639 -2.427 1.00 29.94 87 GLY A C 1
ATOM 657 O O . GLY A 1 87 ? -25.395 -22.162 -1.969 1.00 29.94 87 GLY A O 1
ATOM 658 N N . GLY A 1 88 ? -27.402 -23.123 -1.656 1.00 35.84 88 GLY A N 1
ATOM 659 C CA . GLY A 1 88 ? -27.306 -23.246 -0.205 1.00 35.84 88 GLY A CA 1
ATOM 660 C C . GLY A 1 88 ? -26.096 -24.074 0.231 1.00 35.84 88 GLY A C 1
ATOM 661 O O . GLY A 1 88 ? -26.145 -25.300 0.266 1.00 35.84 88 GLY A O 1
ATOM 662 N N . ILE A 1 89 ? -25.025 -23.392 0.623 1.00 33.69 89 ILE A N 1
ATOM 663 C CA . ILE A 1 89 ? -23.971 -23.937 1.471 1.00 33.69 89 ILE A CA 1
ATOM 664 C C . ILE A 1 89 ? -23.889 -22.993 2.658 1.00 33.69 89 ILE A C 1
ATOM 666 O O . ILE A 1 89 ? -23.261 -21.939 2.615 1.00 33.69 89 ILE A O 1
ATOM 670 N N . THR A 1 90 ? -24.596 -23.376 3.717 1.00 39.62 90 THR A N 1
ATOM 671 C CA . THR A 1 90 ? -24.549 -22.747 5.033 1.00 39.62 90 THR A CA 1
ATOM 672 C C . THR A 1 90 ? -23.096 -22.498 5.420 1.00 39.62 90 THR A C 1
ATOM 674 O O . THR A 1 90 ? -22.349 -23.446 5.691 1.00 39.62 90 THR A O 1
ATOM 677 N N . ALA A 1 91 ? -22.695 -21.228 5.428 1.00 42.81 91 ALA A N 1
ATOM 678 C CA . ALA A 1 91 ? -21.397 -20.797 5.906 1.00 42.81 91 ALA A CA 1
ATOM 679 C C . ALA A 1 91 ? -21.177 -21.395 7.301 1.00 42.81 91 ALA A C 1
ATOM 681 O O . ALA A 1 91 ? -21.895 -21.083 8.254 1.00 42.81 91 ALA A O 1
ATOM 682 N N . LYS A 1 92 ? -20.211 -22.314 7.405 1.00 43.25 92 LYS A N 1
ATOM 683 C CA . LYS A 1 92 ? -19.751 -22.886 8.671 1.00 43.25 92 LYS A CA 1
ATOM 684 C C . LYS A 1 92 ? -19.319 -21.719 9.560 1.00 43.25 92 LYS A C 1
ATOM 686 O O . LYS A 1 92 ? -18.197 -21.234 9.439 1.00 43.25 92 LYS A O 1
ATOM 691 N N . LYS A 1 93 ? -20.203 -21.279 10.463 1.00 52.91 93 LYS A N 1
ATOM 692 C CA . LYS A 1 93 ? -19.828 -20.484 11.633 1.00 52.91 93 LYS A CA 1
ATOM 693 C C . LYS A 1 93 ? -18.828 -21.340 12.396 1.00 52.91 93 LYS A C 1
ATOM 695 O O . LYS A 1 93 ? -19.202 -22.293 13.073 1.00 52.91 93 LYS A O 1
ATOM 700 N N . THR A 1 94 ? -17.543 -21.071 12.209 1.00 48.59 94 THR A N 1
ATOM 701 C CA . THR A 1 94 ? -16.488 -21.707 12.986 1.00 48.59 94 THR A CA 1
ATOM 702 C C . THR A 1 94 ? -16.728 -21.309 14.437 1.00 48.59 94 THR A C 1
ATOM 704 O O . THR A 1 94 ? -16.514 -20.165 14.831 1.00 48.59 94 THR A O 1
ATOM 707 N N . GLY A 1 95 ? -17.286 -22.232 15.222 1.00 54.81 95 GLY A N 1
ATOM 708 C CA . GLY A 1 95 ? -17.555 -22.022 16.639 1.00 54.81 95 GLY A CA 1
ATOM 709 C C . GLY A 1 95 ? -16.238 -21.749 17.353 1.00 54.81 95 GLY A C 1
ATOM 710 O O . GLY A 1 95 ? -15.463 -22.667 17.601 1.00 54.81 95 GLY A O 1
ATOM 711 N N . ARG A 1 96 ? -15.953 -20.474 17.642 1.00 66.12 96 ARG A N 1
ATOM 712 C CA . ARG A 1 96 ? -14.663 -20.034 18.205 1.00 66.12 96 ARG A CA 1
ATOM 713 C C . ARG A 1 96 ? -14.452 -20.531 19.640 1.00 66.12 96 ARG A C 1
ATOM 715 O O . ARG A 1 96 ? -13.319 -20.547 20.108 1.00 66.12 96 ARG A O 1
ATOM 722 N N . LYS A 1 97 ? -15.525 -20.944 20.323 1.00 72.75 97 LYS A N 1
ATOM 723 C CA . LYS A 1 97 ? -15.498 -21.578 21.643 1.00 72.75 97 LYS A CA 1
ATOM 724 C C . LYS A 1 97 ? -16.682 -22.537 21.771 1.00 72.75 97 LYS A C 1
ATOM 726 O O . LYS A 1 97 ? -17.821 -22.121 21.586 1.00 72.75 97 LYS A O 1
ATOM 731 N N . VAL A 1 98 ? -16.402 -23.799 22.089 1.00 80.56 98 VAL A N 1
ATOM 732 C CA . VAL A 1 98 ? -17.409 -24.799 22.470 1.00 80.56 98 VAL A CA 1
ATOM 733 C C . VAL A 1 98 ? -17.299 -24.985 23.979 1.00 80.56 98 VAL A C 1
ATOM 735 O O . VAL A 1 98 ? -16.208 -25.248 24.483 1.00 80.56 98 VAL A O 1
ATOM 738 N N . VAL A 1 99 ? -18.403 -24.791 24.697 1.00 80.75 99 VAL A N 1
ATOM 739 C CA . VAL A 1 99 ? -18.494 -25.038 26.141 1.00 80.75 99 VAL A CA 1
ATOM 740 C C . VAL A 1 99 ? -19.369 -26.268 26.334 1.00 80.75 99 VAL A C 1
ATOM 742 O O . VAL A 1 99 ? -20.498 -26.295 25.853 1.00 80.75 99 VAL A O 1
ATOM 745 N N . PHE A 1 100 ? -18.830 -27.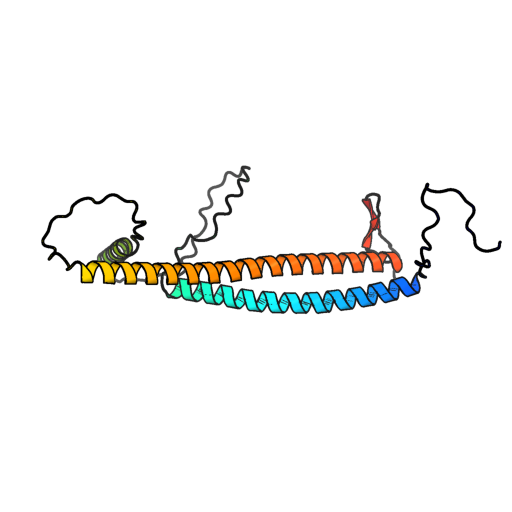287 26.999 1.00 87.31 100 PHE A N 1
ATOM 746 C CA . PHE A 1 100 ? -19.581 -28.481 27.372 1.00 87.31 100 PHE A CA 1
ATOM 747 C C . PHE A 1 100 ? -20.192 -28.273 28.757 1.00 87.31 100 PHE A C 1
ATOM 749 O O . PHE A 1 100 ? -19.519 -27.784 29.662 1.00 87.31 100 PHE A O 1
ATOM 756 N N . VAL A 1 101 ? -21.460 -28.641 28.895 1.00 89.56 101 VAL A N 1
ATOM 757 C CA . VAL A 1 101 ? -22.246 -28.578 30.134 1.00 89.56 101 VAL A CA 1
ATOM 758 C C . VAL A 1 101 ? -22.782 -29.972 30.448 1.00 89.56 101 VAL A C 1
ATOM 760 O O . VAL A 1 101 ? -22.935 -30.790 29.537 1.00 89.56 101 VAL A O 1
ATOM 763 N N . ASN A 1 102 ? -23.033 -30.263 31.727 1.00 85.06 102 ASN A N 1
ATOM 764 C CA . ASN A 1 102 ? -23.342 -31.626 32.178 1.00 85.06 102 ASN A CA 1
ATOM 765 C C . ASN A 1 102 ? -24.842 -31.960 32.116 1.00 85.06 102 ASN A C 1
ATOM 767 O O . ASN A 1 102 ? -25.207 -33.132 32.186 1.00 85.06 102 ASN A O 1
ATOM 771 N N . SER A 1 103 ? -25.710 -30.950 31.986 1.00 91.25 103 SER A N 1
ATOM 772 C CA . SER A 1 103 ? -27.163 -31.117 31.883 1.00 91.25 103 SER A CA 1
ATOM 773 C C . SER A 1 103 ? -27.778 -30.169 30.852 1.00 91.25 103 SER A C 1
ATOM 775 O O . SER A 1 103 ? -27.294 -29.059 30.625 1.00 91.25 103 SER A O 1
ATOM 777 N N . VAL A 1 104 ? -28.897 -30.598 30.268 1.00 83.62 104 VAL A N 1
ATOM 778 C CA . VAL A 1 104 ? -29.722 -29.789 29.358 1.00 83.62 104 VAL A CA 1
ATOM 779 C C . VAL A 1 104 ? -30.300 -28.561 30.077 1.00 83.62 104 VAL A C 1
ATOM 781 O O . VAL A 1 104 ? -30.450 -27.508 29.461 1.00 83.62 104 VAL A O 1
ATOM 784 N N . ASP A 1 105 ? -30.573 -28.654 31.380 1.00 82.12 105 ASP A N 1
ATOM 785 C CA . ASP A 1 105 ? -31.082 -27.522 32.170 1.00 82.12 105 ASP A CA 1
ATOM 786 C C . ASP A 1 105 ? -29.996 -26.462 32.407 1.00 82.12 105 ASP A C 1
ATOM 788 O O . ASP A 1 105 ? -30.251 -25.264 32.313 1.00 82.12 105 ASP A O 1
ATOM 792 N N . GLU A 1 106 ? -28.753 -26.899 32.628 1.00 79.12 106 GLU A N 1
ATOM 793 C CA . GLU A 1 106 ? -27.588 -26.013 32.735 1.00 79.12 106 GLU A CA 1
ATOM 794 C C . GLU A 1 106 ? -27.308 -25.311 31.399 1.00 79.12 106 GLU A C 1
ATOM 796 O O . GLU A 1 106 ? -26.987 -24.125 31.381 1.00 79.12 106 GLU A O 1
ATOM 801 N N . GLN A 1 107 ? -27.513 -26.010 30.275 1.00 83.19 107 GLN A N 1
ATOM 802 C CA . GLN A 1 107 ? -27.434 -25.418 28.940 1.00 83.19 107 GLN A CA 1
ATOM 803 C C . GLN A 1 107 ? -28.463 -24.298 28.746 1.00 83.19 107 GLN A C 1
ATOM 805 O O . GLN A 1 107 ? -28.102 -23.231 28.254 1.00 83.19 107 GLN A O 1
ATOM 810 N N . LYS A 1 108 ? -29.728 -24.530 29.126 1.00 80.69 108 LYS A N 1
ATOM 811 C CA . LYS A 1 108 ? -30.801 -23.531 29.004 1.00 80.69 108 LYS A CA 1
ATOM 812 C C . LYS A 1 108 ? -30.527 -22.306 29.869 1.00 80.69 108 LYS A C 1
ATOM 814 O O . LYS A 1 108 ? -30.548 -21.201 29.349 1.00 80.69 108 LYS A O 1
ATOM 819 N N . ASN A 1 109 ? -30.138 -22.505 31.128 1.00 78.31 109 ASN A N 1
ATOM 820 C CA . ASN A 1 109 ? -29.800 -21.404 32.033 1.00 78.31 109 ASN A CA 1
ATOM 821 C C . ASN A 1 109 ? -28.601 -20.577 31.538 1.00 78.31 109 ASN A C 1
ATOM 823 O O . ASN A 1 109 ? -28.583 -19.361 31.710 1.00 78.31 109 ASN A O 1
ATOM 827 N N . LEU A 1 110 ? -27.603 -21.210 30.905 1.00 72.69 110 LEU A N 1
ATOM 828 C CA . LEU A 1 110 ? -26.490 -20.488 30.281 1.00 72.69 110 LEU A CA 1
ATOM 829 C C . LEU A 1 110 ? -26.950 -19.666 29.074 1.00 72.69 110 LEU A C 1
ATOM 831 O O . LEU A 1 110 ? -26.483 -18.549 28.895 1.00 72.69 110 LEU A O 1
ATOM 835 N N . VAL A 1 111 ? -27.832 -20.216 28.239 1.00 69.62 111 VAL A N 1
ATOM 836 C CA . VAL A 1 111 ? -28.369 -19.519 27.060 1.00 69.62 111 VAL A CA 1
ATOM 837 C C . VAL A 1 111 ? -29.253 -18.343 27.480 1.00 69.62 111 VAL A C 1
ATOM 839 O O . VAL A 1 111 ? -29.090 -17.245 26.951 1.00 69.62 111 VAL A O 1
ATOM 842 N N . ASP A 1 112 ? -30.126 -18.546 28.463 1.00 66.94 112 ASP A N 1
ATOM 843 C CA . ASP A 1 112 ? -31.041 -17.519 28.963 1.00 66.94 112 ASP A CA 1
ATOM 844 C C . ASP A 1 112 ? -30.284 -16.408 29.708 1.00 66.94 112 ASP A C 1
ATOM 846 O O . ASP A 1 112 ? -30.507 -15.230 29.438 1.00 66.94 112 ASP A O 1
ATOM 850 N N . GLY A 1 113 ? -29.290 -16.757 30.536 1.00 59.97 113 GLY A N 1
ATOM 851 C CA . GLY A 1 113 ? -28.437 -15.778 31.218 1.00 59.97 113 GLY A CA 1
ATOM 852 C C . GLY A 1 113 ? -27.514 -14.977 30.287 1.00 59.97 113 GLY A C 1
ATOM 853 O O . GLY A 1 113 ? -27.082 -13.886 30.651 1.00 59.97 113 GLY A O 1
ATOM 854 N N . ILE A 1 114 ? -27.216 -15.480 29.082 1.00 58.56 114 ILE A N 1
ATOM 855 C CA . ILE A 1 114 ? -26.490 -14.722 28.046 1.00 58.56 114 ILE A CA 1
ATOM 856 C C . ILE A 1 114 ? -27.431 -13.734 27.341 1.00 58.56 114 ILE A C 1
ATOM 858 O O . ILE A 1 114 ? -27.038 -12.596 27.103 1.00 58.56 114 ILE A O 1
ATOM 862 N N . ASN A 1 115 ? -28.673 -14.133 27.046 1.00 51.59 115 ASN A N 1
ATOM 863 C CA . ASN A 1 115 ? -29.651 -13.262 26.382 1.00 51.59 115 ASN A CA 1
ATOM 864 C C . ASN A 1 115 ? -30.074 -12.058 27.247 1.00 51.59 115 ASN A C 1
ATOM 866 O O . ASN A 1 115 ? -30.413 -11.013 26.695 1.00 51.59 115 ASN A O 1
ATOM 870 N N . GLU A 1 116 ? -30.031 -12.174 28.578 1.00 50.28 116 GLU A N 1
ATOM 871 C CA . GLU A 1 116 ? -30.355 -11.068 29.496 1.00 50.28 116 GLU A CA 1
ATOM 872 C C . GLU A 1 116 ? -29.235 -10.010 29.625 1.00 50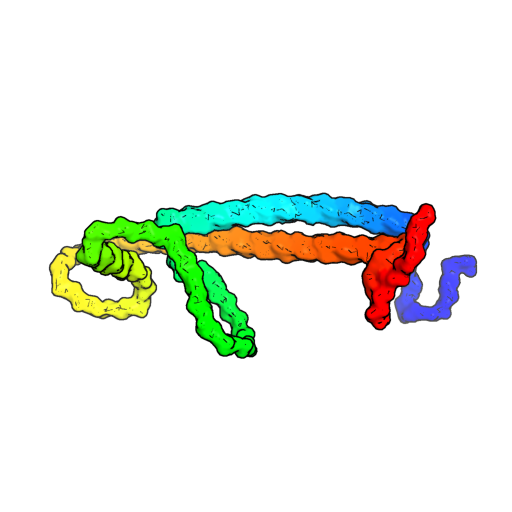.28 116 GLU A C 1
ATOM 874 O O . GLU A 1 116 ? -29.533 -8.852 29.913 1.00 50.28 116 GLU A O 1
ATOM 879 N N . ASP A 1 117 ? -27.964 -10.359 29.369 1.00 42.09 117 ASP A N 1
ATOM 880 C CA . ASP A 1 117 ? -26.810 -9.433 29.459 1.00 42.09 117 ASP A CA 1
ATOM 881 C C . ASP A 1 117 ? -26.418 -8.815 28.094 1.00 42.09 117 ASP A C 1
ATOM 883 O O . ASP A 1 117 ? -25.723 -7.798 28.039 1.00 42.09 117 ASP A O 1
ATOM 887 N N . ASP A 1 118 ? -26.896 -9.386 26.977 1.00 41.94 118 ASP A N 1
ATOM 888 C CA . ASP A 1 118 ? -26.637 -8.921 25.596 1.00 41.94 118 ASP A CA 1
ATOM 889 C C . ASP A 1 118 ? -27.664 -7.895 25.068 1.00 41.94 118 ASP A C 1
ATOM 891 O O . ASP A 1 118 ? -27.611 -7.472 23.905 1.00 41.94 118 ASP A O 1
ATOM 895 N N . GLY A 1 119 ? -28.576 -7.438 25.929 1.00 40.84 119 GLY A N 1
ATOM 896 C CA . GLY A 1 119 ? -29.427 -6.279 25.683 1.00 40.84 119 GLY A CA 1
ATOM 897 C C . GLY A 1 119 ? -28.618 -4.981 25.711 1.00 40.84 119 GLY A C 1
ATOM 898 O O . GLY A 1 119 ? -28.714 -4.202 26.658 1.00 40.84 119 GLY A O 1
ATOM 899 N N . ASP A 1 120 ? -27.825 -4.723 24.666 1.00 42.25 120 ASP A N 1
ATOM 900 C CA . ASP A 1 120 ? -27.367 -3.374 24.323 1.00 42.25 120 ASP A CA 1
ATOM 901 C C . ASP A 1 120 ? -28.619 -2.545 24.019 1.00 42.25 120 ASP A C 1
ATOM 903 O O . ASP A 1 120 ? -29.070 -2.458 22.878 1.00 42.25 120 ASP A O 1
ATOM 907 N N . GLN A 1 121 ? -29.221 -1.992 25.076 1.00 39.94 121 GLN A N 1
ATOM 908 C CA . GLN A 1 121 ? -30.202 -0.924 25.001 1.00 39.94 121 GLN A CA 1
ATOM 909 C C . GLN A 1 121 ? -29.543 0.237 24.253 1.00 39.94 121 GLN A C 1
ATOM 911 O O . GLN A 1 121 ? -28.942 1.144 24.837 1.00 39.94 121 GLN A O 1
ATOM 916 N N . SER A 1 122 ? -29.682 0.229 22.930 1.00 38.66 122 SER A N 1
ATOM 917 C CA . SER A 1 122 ? -29.907 1.454 22.191 1.00 38.66 122 SER A CA 1
ATOM 918 C C . SER A 1 122 ? -31.149 2.093 22.808 1.00 38.66 122 SER A C 1
ATOM 920 O O . SER A 1 122 ? -32.273 1.759 22.446 1.00 38.66 122 SER A O 1
ATOM 922 N N . GLU A 1 123 ? -30.943 2.948 23.811 1.00 42.69 123 GLU A N 1
ATOM 923 C CA . GLU A 1 123 ? -31.980 3.798 24.397 1.00 42.69 123 GLU A CA 1
ATOM 924 C C . GLU A 1 123 ? -32.436 4.827 23.339 1.00 42.69 123 GLU A C 1
ATOM 926 O O . GLU A 1 123 ? -32.081 6.002 23.390 1.00 42.69 123 GLU A O 1
ATOM 931 N N . ASP A 1 124 ? -33.199 4.355 22.357 1.00 41.53 124 ASP A N 1
ATOM 932 C CA . ASP A 1 124 ? -34.363 5.052 21.809 1.00 41.53 124 ASP A CA 1
ATOM 933 C C . ASP A 1 124 ? -35.533 4.058 21.729 1.00 41.53 124 ASP A C 1
ATOM 935 O O . ASP A 1 124 ? -36.210 3.913 20.718 1.00 41.53 124 ASP A O 1
ATOM 939 N N . GLU A 1 125 ? -35.742 3.311 22.815 1.00 36.41 125 GLU A N 1
ATOM 940 C CA . GLU A 1 125 ? -36.983 2.579 23.038 1.00 36.41 125 GLU A CA 1
ATOM 941 C C . GLU A 1 125 ? -37.653 3.115 24.299 1.00 36.41 125 GLU A C 1
ATOM 943 O O . GLU A 1 125 ? -37.200 2.967 25.434 1.00 36.41 125 GLU A O 1
ATOM 948 N N . THR A 1 126 ? -38.731 3.836 24.020 1.00 36.59 126 THR A N 1
ATOM 949 C CA . THR A 1 126 ? -39.848 4.214 24.876 1.00 36.59 126 THR A CA 1
ATOM 950 C C . THR A 1 126 ? -39.891 3.577 26.264 1.00 36.59 126 THR A C 1
ATOM 952 O O . THR A 1 126 ? -40.087 2.377 26.429 1.00 36.59 126 THR A O 1
ATOM 955 N N . VAL A 1 127 ? -39.866 4.463 27.258 1.00 40.03 127 VAL A N 1
ATOM 956 C CA . VAL A 1 127 ? -40.259 4.260 28.655 1.00 40.03 127 VAL A CA 1
ATOM 957 C C . VAL A 1 127 ? -41.597 3.507 28.742 1.00 40.03 127 VAL A C 1
ATOM 959 O O . VAL A 1 127 ? -42.662 4.127 28.741 1.00 40.03 127 VAL A O 1
ATOM 962 N N . GLN A 1 128 ? -41.563 2.180 28.868 1.00 40.69 128 GLN A N 1
ATOM 963 C CA . GLN A 1 128 ? -42.688 1.422 29.407 1.00 40.69 128 GLN A CA 1
ATOM 964 C C . GLN A 1 128 ? -42.453 1.154 30.893 1.00 40.69 128 GLN A C 1
ATOM 966 O O . GLN A 1 128 ? -41.403 0.708 31.342 1.00 40.69 128 GLN A O 1
ATOM 971 N N . LYS A 1 129 ? -43.451 1.596 31.656 1.00 46.12 129 LYS A N 1
ATOM 972 C CA . LYS A 1 129 ? -43.535 1.602 33.110 1.00 46.12 129 LYS A CA 1
ATOM 973 C C . LYS A 1 129 ? -43.542 0.178 33.663 1.00 46.12 129 LYS A C 1
ATOM 975 O O . LYS A 1 129 ? -44.601 -0.436 33.661 1.00 46.12 129 LYS A O 1
ATOM 980 N N . ASP A 1 130 ? -42.466 -0.208 34.333 1.00 41.34 130 ASP A N 1
ATOM 981 C CA . ASP A 1 130 ? -42.556 -1.184 35.417 1.00 41.34 130 ASP A CA 1
ATOM 982 C C . ASP A 1 130 ? -42.467 -0.458 36.761 1.00 41.34 130 ASP A C 1
ATOM 984 O O . ASP A 1 130 ? -41.422 0.009 37.221 1.00 41.34 130 ASP A O 1
ATOM 988 N N . GLN A 1 131 ? -43.642 -0.278 37.366 1.00 49.31 131 GLN A N 1
ATOM 989 C CA . GLN A 1 131 ? -43.804 0.231 38.719 1.00 49.31 131 GLN A CA 1
ATOM 990 C C . GLN A 1 131 ? -43.640 -0.923 39.710 1.00 49.31 131 GLN A C 1
ATOM 992 O O . GLN A 1 131 ? -44.597 -1.636 39.987 1.00 49.31 131 GLN A O 1
ATOM 997 N N . ALA A 1 132 ? -42.460 -1.053 40.312 1.00 47.59 132 ALA A N 1
ATOM 998 C CA . ALA A 1 132 ? -42.312 -1.739 41.593 1.00 47.59 132 ALA A CA 1
ATOM 999 C C . ALA A 1 132 ? -41.111 -1.169 42.371 1.00 47.59 132 ALA A C 1
ATOM 1001 O O . ALA A 1 132 ? -39.952 -1.432 42.075 1.00 47.59 132 ALA A O 1
ATOM 1002 N N . THR A 1 133 ? -41.421 -0.324 43.362 1.00 50.75 133 THR A N 1
ATOM 1003 C CA . THR A 1 133 ? -40.561 0.060 44.502 1.00 50.75 133 THR A CA 1
ATOM 1004 C C . THR A 1 133 ? -39.134 0.549 44.198 1.00 50.75 133 THR A C 1
ATOM 1006 O O . THR A 1 133 ? -38.164 0.044 44.755 1.00 50.75 133 THR A O 1
ATOM 1009 N N . ALA A 1 134 ? -38.982 1.605 43.396 1.00 58.47 134 ALA A N 1
ATOM 1010 C CA . ALA A 1 134 ? -37.713 2.331 43.296 1.00 58.47 134 ALA A CA 1
ATOM 1011 C C . ALA A 1 134 ? -37.707 3.535 44.253 1.00 58.47 134 ALA A C 1
ATOM 1013 O O . ALA A 1 134 ? -38.479 4.484 44.086 1.00 58.47 134 ALA A O 1
ATOM 1014 N N . GLN A 1 135 ? -36.822 3.529 45.255 1.00 68.12 135 GLN A N 1
ATOM 1015 C CA . GLN A 1 135 ? -36.538 4.738 46.027 1.00 68.12 135 GLN A CA 1
ATOM 1016 C C . GLN A 1 135 ? -36.077 5.847 45.068 1.00 68.12 135 GLN A C 1
ATOM 1018 O O . GLN A 1 135 ? -35.152 5.653 44.277 1.00 68.12 135 GLN A O 1
ATOM 1023 N N . ARG A 1 136 ? -36.748 7.006 45.100 1.00 73.88 136 ARG A N 1
ATOM 1024 C CA . ARG A 1 136 ? -36.448 8.141 44.216 1.00 73.88 136 ARG A CA 1
ATOM 1025 C C . ARG A 1 136 ? -35.036 8.651 44.519 1.00 73.88 136 ARG A C 1
ATOM 1027 O O . ARG A 1 136 ? -34.827 9.324 45.526 1.00 73.88 136 ARG A O 1
ATOM 1034 N N . LYS A 1 137 ? -34.072 8.317 43.654 1.00 75.38 137 LYS A N 1
ATOM 1035 C CA . LYS A 1 137 ? -32.688 8.813 43.728 1.00 75.38 137 LYS A CA 1
ATOM 1036 C C . LYS A 1 137 ? -32.690 10.344 43.787 1.00 75.38 137 LYS A C 1
ATOM 1038 O O . LYS A 1 137 ? -33.475 11.002 43.101 1.00 75.38 137 LYS A O 1
ATOM 1043 N N . SER A 1 138 ? -31.813 10.921 44.606 1.00 82.25 138 SER A N 1
ATOM 1044 C CA . SER A 1 138 ? -31.733 12.376 44.764 1.00 82.25 138 SER A CA 1
ATOM 1045 C C . SER A 1 138 ? -31.259 13.040 43.462 1.00 82.25 138 SER A C 1
ATOM 1047 O O . SER A 1 138 ? -30.490 12.455 42.699 1.00 82.25 138 SER A O 1
ATOM 1049 N N . LYS A 1 139 ? -31.667 14.290 43.205 1.00 84.06 139 LYS A N 1
ATOM 1050 C CA . LYS A 1 139 ? -31.283 15.041 41.990 1.00 84.06 139 LYS A CA 1
ATOM 1051 C C . LYS A 1 139 ? -29.761 15.068 41.762 1.00 84.06 139 LYS A C 1
ATOM 1053 O O . LYS A 1 139 ? -29.297 14.921 40.638 1.00 84.06 139 LYS A O 1
ATOM 1058 N N . LYS A 1 140 ? -28.983 15.160 42.847 1.00 84.25 140 LYS A N 1
ATOM 1059 C CA . LYS A 1 140 ? -27.512 15.133 42.816 1.00 84.25 140 LYS A CA 1
ATOM 1060 C C . LYS A 1 140 ? -26.955 13.756 42.429 1.00 84.25 140 LYS A C 1
ATOM 1062 O O . LYS A 1 140 ? -25.920 13.676 41.775 1.00 84.25 140 LYS A O 1
ATOM 1067 N N . GLN A 1 141 ? -27.643 12.679 42.809 1.00 84.94 141 GLN A N 1
ATOM 1068 C CA . GLN A 1 141 ? -27.284 11.312 42.419 1.00 84.94 141 GLN A CA 1
ATOM 1069 C C . GLN A 1 141 ? -27.594 11.056 40.939 1.00 84.94 141 GLN A C 1
ATOM 1071 O O . GLN A 1 141 ? -26.783 10.439 40.256 1.00 84.94 141 GLN A O 1
ATOM 1076 N N . LEU A 1 142 ? -28.707 11.590 40.423 1.00 82.62 142 LEU A N 1
ATOM 1077 C CA . LEU A 1 142 ? -29.059 11.493 39.000 1.00 82.62 142 LEU A CA 1
ATOM 1078 C C . LEU A 1 142 ? -28.061 12.240 38.102 1.00 82.62 142 LEU A C 1
ATOM 1080 O O . LEU A 1 142 ? -27.648 11.715 37.072 1.00 82.62 142 LEU A O 1
ATOM 1084 N N . GLU A 1 143 ? -27.622 13.437 38.502 1.00 86.75 143 GLU A N 1
ATOM 1085 C CA . GLU A 1 143 ? -26.600 14.188 37.758 1.00 86.75 143 GLU A CA 1
ATOM 1086 C C . GLU A 1 143 ? -25.234 13.485 37.768 1.00 86.75 143 GLU A C 1
ATOM 1088 O O . GLU A 1 143 ? -24.541 13.471 36.748 1.00 86.75 143 GLU A O 1
ATOM 1093 N N . ALA A 1 144 ? -24.853 12.873 38.894 1.00 87.62 144 ALA A N 1
ATOM 1094 C CA . ALA A 1 144 ? -23.633 12.075 38.986 1.00 87.62 144 ALA A CA 1
ATOM 1095 C C . ALA A 1 144 ? -23.710 10.829 38.089 1.00 87.62 144 ALA A C 1
ATOM 1097 O O . ALA A 1 144 ? -22.787 10.579 37.317 1.00 87.62 1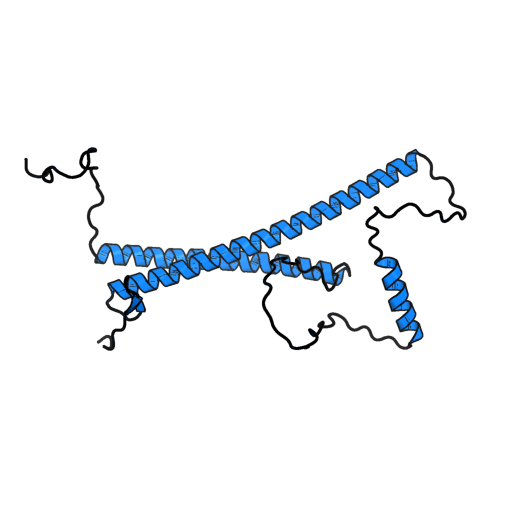44 ALA A O 1
ATOM 1098 N N . GLU A 1 145 ? -24.828 10.098 38.113 1.00 85.69 145 GLU A N 1
ATOM 1099 C CA . GLU A 1 145 ? -25.056 8.943 37.237 1.00 85.69 145 GLU A CA 1
ATOM 1100 C C . GLU A 1 145 ? -25.008 9.345 35.752 1.00 85.69 145 GLU A C 1
ATOM 1102 O O . GLU A 1 145 ? -24.347 8.683 34.952 1.00 85.69 145 GLU A O 1
ATOM 1107 N N . ALA A 1 146 ? -25.613 10.479 35.383 1.00 88.75 146 ALA A N 1
ATOM 1108 C CA . ALA A 1 146 ? -25.563 11.003 34.019 1.00 88.75 146 ALA A CA 1
ATOM 1109 C C . ALA A 1 146 ? -24.137 11.377 33.574 1.00 88.75 146 ALA A C 1
ATOM 1111 O O . ALA A 1 146 ? -23.769 11.127 32.423 1.00 88.75 146 ALA A O 1
ATOM 1112 N N . ARG A 1 147 ? -23.310 11.946 34.464 1.00 90.50 147 ARG A N 1
ATOM 1113 C CA . ARG A 1 147 ? -21.888 12.213 34.172 1.00 90.50 147 ARG A CA 1
ATOM 1114 C C . ARG A 1 147 ? -21.111 10.918 33.964 1.00 90.50 147 ARG A C 1
ATOM 1116 O O . ARG A 1 147 ? -20.438 10.796 32.945 1.00 90.50 147 ARG A O 1
ATOM 1123 N N . MET A 1 148 ? -21.295 9.933 34.843 1.00 88.12 148 MET A N 1
ATOM 1124 C CA . MET A 1 148 ? -20.652 8.623 34.708 1.00 88.12 148 MET A CA 1
ATOM 1125 C C . MET A 1 148 ? -21.042 7.938 33.391 1.00 88.12 148 MET A C 1
ATOM 1127 O O . MET A 1 148 ? -20.175 7.438 32.676 1.00 88.12 148 MET A O 1
ATOM 1131 N N . ARG A 1 149 ? -22.326 7.975 33.003 1.00 87.44 149 ARG A N 1
ATOM 1132 C CA . ARG A 1 149 ? -22.789 7.440 31.709 1.00 87.44 149 ARG A CA 1
ATOM 1133 C C . ARG A 1 149 ? -22.121 8.150 30.526 1.00 87.44 149 ARG A C 1
ATOM 1135 O O . ARG A 1 149 ? -21.623 7.480 29.620 1.00 87.44 149 ARG A O 1
ATOM 1142 N N . ARG A 1 150 ? -22.048 9.488 30.546 1.00 91.50 150 ARG A N 1
ATOM 1143 C CA . ARG A 1 150 ? -21.370 10.281 29.500 1.00 91.50 150 ARG A CA 1
ATOM 1144 C C . ARG A 1 150 ? -19.881 9.954 29.402 1.00 91.50 150 ARG A C 1
ATOM 1146 O O . ARG A 1 150 ? -19.368 9.807 28.295 1.00 91.50 150 ARG A O 1
ATOM 1153 N N . GLU A 1 151 ? -19.196 9.800 30.531 1.00 91.94 151 GLU A N 1
ATOM 1154 C CA . GLU A 1 151 ? -17.777 9.430 30.577 1.00 91.94 151 GLU A CA 1
ATOM 1155 C C . GLU A 1 151 ? -17.538 8.019 30.024 1.00 91.94 151 GLU A C 1
ATOM 1157 O O . GLU A 1 151 ? -16.634 7.815 29.209 1.00 91.94 151 GLU A O 1
ATOM 1162 N N . ILE A 1 152 ? -18.398 7.057 30.374 1.00 90.62 152 ILE A N 1
ATOM 1163 C CA . ILE A 1 152 ? -18.347 5.692 29.833 1.00 90.62 152 ILE A CA 1
ATOM 1164 C C . ILE A 1 152 ? -18.556 5.704 28.313 1.00 90.62 152 ILE A C 1
ATOM 1166 O O . ILE A 1 152 ? -17.795 5.065 27.581 1.00 90.62 152 ILE A O 1
ATOM 1170 N N . GLN A 1 153 ? -19.551 6.443 27.815 1.00 90.94 153 GLN A N 1
ATOM 1171 C CA . GLN A 1 153 ? -19.807 6.571 26.378 1.00 90.94 153 GLN A CA 1
ATOM 1172 C C . GLN A 1 153 ? -18.636 7.243 25.648 1.00 90.94 153 GLN A C 1
ATOM 1174 O O . GLN A 1 153 ? -18.197 6.754 24.603 1.00 90.94 153 GLN A O 1
ATOM 1179 N N . ALA A 1 154 ? -18.074 8.315 26.213 1.00 93.44 154 ALA A N 1
ATOM 1180 C CA . ALA A 1 154 ? -16.899 8.984 25.662 1.00 93.44 154 ALA A CA 1
ATOM 1181 C C . ALA A 1 154 ? -15.695 8.029 25.585 1.00 93.44 154 ALA A C 1
ATOM 1183 O O . ALA A 1 154 ? -15.033 7.953 24.545 1.00 93.44 154 ALA A O 1
ATOM 1184 N N . ALA A 1 155 ? -15.462 7.230 26.630 1.00 91.38 155 ALA A N 1
ATOM 1185 C CA . ALA A 1 155 ? -14.409 6.220 26.654 1.00 91.38 155 ALA A CA 1
ATOM 1186 C C . ALA A 1 155 ? -14.641 5.105 25.615 1.00 91.38 155 ALA A C 1
ATOM 1188 O O . ALA A 1 155 ? -13.698 4.704 24.925 1.00 91.38 155 ALA A O 1
ATOM 1189 N N . LYS A 1 156 ? -15.883 4.622 25.446 1.00 88.88 156 LYS A N 1
ATOM 1190 C CA . LYS A 1 156 ? -16.244 3.649 24.395 1.00 88.88 156 LYS A CA 1
ATOM 1191 C C . LYS A 1 156 ? -15.980 4.224 22.997 1.00 88.88 156 LYS A C 1
ATOM 1193 O O . LYS A 1 156 ? -15.320 3.576 22.182 1.00 88.88 156 LYS A O 1
ATOM 1198 N N . LYS A 1 157 ? -16.418 5.460 22.737 1.00 93.12 157 LYS A N 1
ATOM 1199 C CA . LYS A 1 157 ? -16.224 6.153 21.452 1.00 93.12 157 LYS A CA 1
ATOM 1200 C C . LYS A 1 157 ? -14.745 6.359 21.130 1.00 93.12 157 LYS A C 1
ATOM 1202 O O . LYS A 1 157 ? -14.331 6.146 19.992 1.00 93.12 157 LYS A O 1
ATOM 1207 N N . LEU A 1 158 ? -13.939 6.726 22.125 1.00 90.62 158 LEU A N 1
ATOM 1208 C CA . LEU A 1 158 ? -12.494 6.876 21.961 1.00 90.62 158 LEU A CA 1
ATOM 1209 C C . LEU A 1 158 ? -11.827 5.542 21.590 1.00 90.62 158 LEU A C 1
ATOM 1211 O O . LEU A 1 158 ? -11.021 5.498 20.661 1.00 90.62 158 LEU A O 1
ATOM 1215 N N . LYS A 1 159 ? -12.212 4.441 22.252 1.00 89.38 159 LYS A N 1
ATOM 1216 C CA . LYS A 1 159 ? -11.726 3.089 21.925 1.00 89.38 159 LYS A CA 1
ATOM 1217 C C . LYS A 1 159 ? -12.120 2.653 20.511 1.00 89.38 159 LYS A C 1
ATOM 1219 O O . LYS A 1 159 ? -11.278 2.095 19.809 1.00 89.38 159 LYS A O 1
ATOM 1224 N N . LYS A 1 160 ? -13.364 2.920 20.088 1.00 89.88 160 LYS A N 1
ATOM 1225 C CA . LYS A 1 160 ? -13.852 2.624 18.729 1.00 89.88 160 LYS A CA 1
ATOM 1226 C C . LYS A 1 160 ? -13.049 3.397 17.677 1.00 89.88 160 LYS A C 1
ATOM 1228 O O . LYS A 1 160 ? -12.459 2.777 16.801 1.00 89.88 160 LYS A O 1
ATOM 1233 N N . ARG A 1 161 ? -12.888 4.713 17.851 1.00 92.31 161 ARG A N 1
ATOM 1234 C CA . ARG A 1 161 ? -12.084 5.563 16.950 1.00 92.31 161 ARG A CA 1
ATOM 1235 C C . ARG A 1 161 ? -10.627 5.113 16.840 1.00 92.31 161 ARG A C 1
ATOM 1237 O O . ARG A 1 161 ? -10.063 5.122 15.753 1.00 92.31 161 ARG A O 1
ATOM 1244 N N . ALA A 1 162 ? -10.017 4.703 17.953 1.00 91.81 162 ALA A N 1
ATOM 1245 C CA . ALA A 1 162 ? -8.658 4.165 17.945 1.00 91.81 162 ALA A CA 1
ATOM 1246 C C . ALA A 1 162 ? -8.555 2.800 17.237 1.00 91.81 162 ALA A C 1
ATOM 1248 O O . ALA A 1 162 ? -7.492 2.453 16.736 1.00 91.81 162 ALA A O 1
ATOM 1249 N N . ALA A 1 163 ? -9.633 2.008 17.204 1.00 91.44 163 ALA A N 1
ATOM 1250 C CA . ALA A 1 163 ? -9.703 0.782 16.408 1.00 91.44 163 ALA A CA 1
ATOM 1251 C C . ALA A 1 163 ? -9.780 1.102 14.912 1.00 91.44 163 ALA A C 1
ATOM 1253 O O . ALA A 1 163 ? -8.984 0.600 14.124 1.00 91.44 163 ALA A O 1
ATOM 1254 N N . GLU A 1 164 ? -10.711 1.981 14.545 1.00 92.38 164 GLU A N 1
ATOM 1255 C CA . GLU A 1 164 ? -10.943 2.414 13.166 1.00 92.38 164 GLU A CA 1
ATOM 1256 C C . GLU A 1 164 ? -9.694 3.062 12.566 1.00 92.38 164 GLU A C 1
ATOM 1258 O O . GLU A 1 164 ? -9.336 2.775 11.429 1.00 92.38 164 GLU A O 1
ATOM 1263 N N . SER A 1 165 ? -8.973 3.887 13.332 1.00 93.88 165 SER A N 1
ATOM 1264 C CA . SER A 1 165 ? -7.736 4.507 12.849 1.00 93.88 165 SER A CA 1
ATOM 1265 C C . SER A 1 165 ? -6.639 3.482 12.543 1.00 93.88 165 SER A C 1
ATOM 1267 O O . SER A 1 165 ? -5.894 3.664 11.579 1.00 93.88 165 SER A O 1
ATOM 1269 N N . ARG A 1 166 ? -6.552 2.385 13.311 1.00 92.94 166 ARG A N 1
ATOM 1270 C CA . ARG A 1 166 ? -5.624 1.278 13.023 1.00 92.94 166 ARG A CA 1
ATOM 1271 C C . ARG A 1 166 ? -6.029 0.507 11.773 1.00 92.94 166 ARG A C 1
ATOM 1273 O O . ARG A 1 166 ? -5.154 0.200 10.969 1.00 92.94 166 ARG A O 1
ATOM 1280 N N . LEU A 1 167 ? -7.323 0.235 11.593 1.00 93.75 167 LEU A N 1
ATOM 1281 C CA . LEU A 1 167 ? -7.845 -0.438 10.396 1.00 93.75 167 LEU A CA 1
ATOM 1282 C C . LEU A 1 167 ? -7.579 0.389 9.134 1.00 93.75 167 LEU A C 1
ATOM 1284 O O . LEU A 1 167 ? -6.928 -0.100 8.215 1.00 93.75 167 LEU A O 1
ATOM 1288 N N . ARG A 1 168 ? -7.920 1.682 9.154 1.00 96.19 168 ARG A N 1
ATOM 1289 C CA . ARG A 1 168 ? -7.635 2.606 8.044 1.00 96.19 168 ARG A CA 1
ATOM 1290 C C . ARG A 1 168 ? -6.144 2.692 7.725 1.00 96.19 168 ARG A C 1
ATOM 1292 O O . ARG A 1 168 ? -5.752 2.750 6.565 1.00 96.19 168 ARG A O 1
ATOM 1299 N N . LYS A 1 169 ? -5.285 2.686 8.752 1.00 96.31 169 LYS A N 1
ATOM 1300 C CA . LYS A 1 169 ? -3.828 2.660 8.559 1.00 96.31 169 LYS A CA 1
ATOM 1301 C C . LYS A 1 169 ? -3.372 1.364 7.886 1.00 96.31 169 LYS A C 1
ATOM 1303 O O . LYS A 1 169 ? -2.501 1.411 7.023 1.00 96.31 169 LYS A O 1
ATOM 1308 N N . LEU A 1 170 ? -3.939 0.226 8.278 1.00 97.00 170 LEU A N 1
ATOM 1309 C CA . LEU A 1 170 ? -3.650 -1.074 7.677 1.00 97.00 170 LEU A CA 1
ATOM 1310 C C . LEU A 1 170 ? -4.061 -1.094 6.197 1.00 97.00 170 LEU A C 1
ATOM 1312 O O . LEU A 1 170 ? -3.258 -1.485 5.355 1.00 97.00 170 LEU A O 1
ATOM 1316 N N . GLU A 1 171 ? -5.266 -0.627 5.875 1.00 96.75 171 GLU A N 1
ATOM 1317 C CA . GLU A 1 171 ? -5.769 -0.508 4.498 1.00 96.75 171 GLU A CA 1
ATOM 1318 C C . GLU A 1 171 ? -4.893 0.411 3.642 1.00 96.75 171 GLU A C 1
ATOM 1320 O O . GLU A 1 171 ? -4.476 0.028 2.548 1.00 96.75 171 GLU A O 1
ATOM 1325 N N . ALA A 1 172 ? -4.530 1.586 4.162 1.00 97.75 172 ALA A N 1
ATOM 1326 C CA . ALA A 1 172 ? -3.645 2.514 3.464 1.00 97.75 172 ALA A CA 1
ATOM 1327 C C . ALA A 1 172 ? -2.267 1.894 3.176 1.00 97.75 172 ALA A C 1
ATOM 1329 O O . ALA A 1 172 ? -1.749 2.031 2.069 1.00 97.75 172 ALA A O 1
ATOM 1330 N N . LEU A 1 173 ? -1.688 1.171 4.144 1.00 97.62 173 LEU A N 1
ATOM 1331 C CA . LEU A 1 173 ? -0.411 0.473 3.963 1.00 97.62 173 LEU A CA 1
ATOM 1332 C C . LEU A 1 173 ? -0.515 -0.681 2.961 1.00 97.62 173 LEU A C 1
ATOM 1334 O O . LEU A 1 173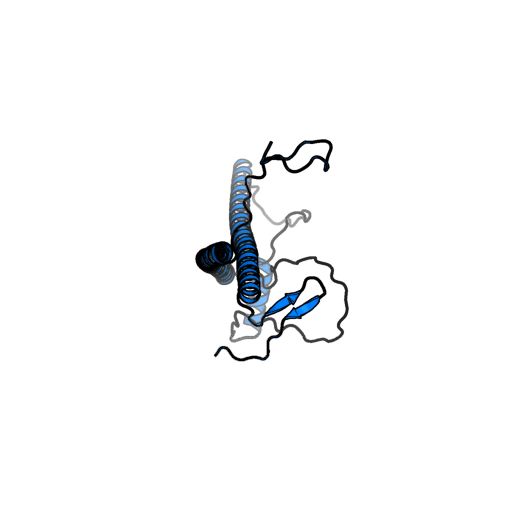 ? 0.414 -0.880 2.182 1.00 97.62 173 LEU A O 1
ATOM 1338 N N . LYS A 1 174 ? -1.634 -1.417 2.942 1.00 97.44 174 LYS A N 1
ATOM 1339 C CA . LYS A 1 174 ? -1.892 -2.455 1.932 1.00 97.44 174 LYS A CA 1
ATOM 1340 C C . LYS A 1 174 ? -1.925 -1.864 0.529 1.00 97.44 174 LYS A C 1
ATOM 1342 O O . LYS A 1 174 ? -1.233 -2.376 -0.345 1.00 97.44 174 LYS A O 1
ATOM 1347 N N . LYS A 1 175 ? -2.678 -0.778 0.336 1.00 97.88 175 LYS A N 1
ATOM 1348 C CA . LYS A 1 175 ? -2.753 -0.079 -0.952 1.00 97.88 175 LYS A CA 1
ATOM 1349 C C . LYS A 1 175 ? -1.376 0.422 -1.384 1.00 97.88 175 LYS A C 1
ATOM 1351 O O . LYS A 1 175 ? -0.927 0.120 -2.480 1.00 97.88 175 LYS A O 1
ATOM 1356 N N . GLN A 1 176 ? -0.657 1.084 -0.477 1.00 97.25 176 GLN A N 1
ATOM 1357 C CA . GLN A 1 176 ? 0.699 1.557 -0.746 1.00 97.25 176 GLN A CA 1
ATOM 1358 C C . GLN A 1 176 ? 1.649 0.412 -1.129 1.00 97.25 176 GLN A C 1
ATOM 1360 O O . GLN A 1 176 ? 2.460 0.560 -2.039 1.00 97.25 176 GLN A O 1
ATOM 1365 N N . TYR A 1 177 ? 1.569 -0.729 -0.441 1.00 97.56 177 TYR A N 1
ATOM 1366 C CA . TYR A 1 177 ? 2.381 -1.898 -0.767 1.00 97.56 177 TYR A CA 1
ATOM 1367 C C . TYR A 1 177 ? 2.038 -2.461 -2.151 1.00 97.56 177 TYR A C 1
ATOM 1369 O O . TYR A 1 177 ? 2.949 -2.749 -2.924 1.00 97.56 177 TYR A O 1
ATOM 1377 N N . GLN A 1 178 ? 0.749 -2.569 -2.487 1.00 97.75 178 GLN A N 1
ATOM 1378 C CA . GLN A 1 178 ? 0.297 -2.996 -3.814 1.00 97.75 178 GLN A CA 1
ATOM 1379 C C . GLN A 1 178 ? 0.823 -2.070 -4.916 1.00 97.75 178 GLN A C 1
ATOM 1381 O O . GLN A 1 178 ? 1.362 -2.565 -5.905 1.00 97.75 178 GLN A O 1
ATOM 1386 N N . ASP A 1 179 ? 0.749 -0.753 -4.714 1.00 97.69 179 ASP A N 1
ATOM 1387 C CA . ASP A 1 179 ? 1.257 0.240 -5.665 1.00 97.69 179 ASP A CA 1
ATOM 1388 C C . ASP A 1 179 ? 2.778 0.102 -5.867 1.00 97.69 179 ASP A C 1
ATOM 1390 O O . ASP A 1 179 ? 3.263 0.136 -6.998 1.00 97.69 179 ASP A O 1
ATOM 1394 N N . ILE A 1 180 ? 3.543 -0.115 -4.788 1.00 97.25 180 ILE A N 1
ATOM 1395 C CA . ILE A 1 180 ? 4.998 -0.330 -4.869 1.00 97.25 180 ILE A CA 1
ATOM 1396 C C . ILE A 1 180 ? 5.326 -1.624 -5.620 1.00 97.25 180 ILE A C 1
ATOM 1398 O O . ILE A 1 180 ? 6.226 -1.626 -6.457 1.00 97.25 180 ILE A O 1
ATOM 1402 N N . VAL A 1 181 ? 4.607 -2.714 -5.345 1.00 97.19 181 VAL A N 1
ATOM 1403 C CA . VAL A 1 181 ? 4.815 -4.002 -6.024 1.00 97.19 181 VAL A CA 1
ATOM 1404 C C . VAL A 1 181 ? 4.475 -3.893 -7.511 1.00 97.19 181 VAL A C 1
ATOM 1406 O O . VAL A 1 181 ? 5.225 -4.395 -8.347 1.00 97.19 181 VAL A O 1
ATOM 1409 N N . ALA A 1 182 ? 3.385 -3.208 -7.859 1.00 97.19 182 ALA A N 1
ATOM 1410 C CA . ALA A 1 182 ? 3.027 -2.946 -9.250 1.00 97.19 182 ALA A CA 1
ATOM 1411 C C . ALA A 1 182 ? 4.108 -2.109 -9.959 1.00 97.19 182 ALA A C 1
ATOM 1413 O O . ALA A 1 182 ? 4.510 -2.439 -11.076 1.00 97.19 182 ALA A O 1
ATOM 1414 N N . ALA A 1 183 ? 4.638 -1.081 -9.290 1.00 96.75 183 ALA A N 1
ATOM 1415 C CA . ALA A 1 183 ? 5.724 -0.260 -9.817 1.00 96.75 183 ALA A CA 1
ATOM 1416 C C . ALA A 1 183 ? 7.046 -1.042 -9.977 1.00 96.75 183 ALA A C 1
ATOM 1418 O O . ALA A 1 183 ? 7.747 -0.847 -10.971 1.00 96.75 183 ALA A O 1
ATOM 1419 N N . GLU A 1 184 ? 7.382 -1.950 -9.051 1.00 95.56 184 GLU A N 1
ATOM 1420 C CA . GLU A 1 184 ? 8.550 -2.841 -9.176 1.00 95.56 184 GLU A CA 1
ATOM 1421 C C . GLU A 1 184 ? 8.412 -3.738 -10.416 1.00 95.56 184 GLU A C 1
ATOM 1423 O O . GLU A 1 184 ? 9.325 -3.796 -11.242 1.00 95.56 184 GLU A O 1
ATOM 1428 N N . GLN A 1 185 ? 7.240 -4.353 -10.609 1.00 94.50 185 GLN A N 1
ATOM 1429 C CA . GLN A 1 185 ? 6.954 -5.174 -11.789 1.00 94.50 185 GLN A CA 1
ATOM 1430 C C . GLN A 1 185 ? 7.047 -4.367 -13.089 1.00 94.50 185 GLN A C 1
ATOM 1432 O O . GLN A 1 185 ? 7.610 -4.845 -14.077 1.00 94.50 185 GLN A O 1
ATOM 1437 N N . GLU A 1 186 ? 6.523 -3.140 -13.113 1.00 93.81 186 GLU A N 1
ATOM 1438 C CA . GLU A 1 186 ? 6.613 -2.283 -14.294 1.00 93.81 186 GLU A CA 1
ATOM 1439 C C . GLU A 1 186 ? 8.068 -1.907 -14.612 1.00 93.81 186 GLU A C 1
ATOM 1441 O O . GLU A 1 186 ? 8.480 -1.974 -15.775 1.00 93.81 186 GLU A O 1
ATOM 1446 N N . LEU A 1 187 ? 8.877 -1.566 -13.603 1.00 94.62 187 LEU A N 1
ATOM 1447 C CA . LEU A 1 187 ? 10.304 -1.305 -13.804 1.00 94.62 187 LEU A CA 1
ATOM 1448 C C . LEU A 1 187 ? 11.032 -2.529 -14.360 1.00 94.62 187 LEU A C 1
ATOM 1450 O O . LEU A 1 187 ? 11.842 -2.379 -15.278 1.00 94.62 187 LEU A O 1
ATOM 1454 N N . ASP A 1 188 ? 10.720 -3.728 -13.877 1.00 92.62 188 ASP A N 1
ATOM 1455 C CA . ASP A 1 188 ? 11.294 -4.964 -14.408 1.00 92.62 188 ASP A CA 1
ATOM 1456 C C . ASP A 1 188 ? 10.910 -5.188 -15.879 1.00 92.62 188 ASP A C 1
ATOM 1458 O O . ASP A 1 188 ? 11.765 -5.548 -16.694 1.00 92.62 188 ASP A O 1
ATOM 1462 N N . LEU A 1 189 ? 9.669 -4.879 -16.272 1.00 92.38 189 LEU A N 1
ATOM 1463 C CA . LEU A 1 189 ? 9.253 -4.899 -17.680 1.00 92.38 189 LEU A CA 1
ATOM 1464 C C . LEU A 1 189 ? 10.004 -3.859 -18.523 1.00 92.38 189 LEU A C 1
ATOM 1466 O O . LEU A 1 189 ? 10.408 -4.144 -19.656 1.00 92.38 189 LEU A O 1
ATOM 1470 N N . GLN A 1 190 ? 10.222 -2.657 -17.986 1.00 92.56 190 GLN A N 1
ATOM 1471 C CA . GLN A 1 190 ? 10.995 -1.617 -18.666 1.00 92.56 190 GLN A CA 1
ATOM 1472 C C . GLN A 1 190 ? 12.456 -2.047 -18.852 1.00 92.56 190 GLN A C 1
ATOM 1474 O O . GLN A 1 190 ? 13.010 -1.871 -19.940 1.00 92.56 190 GLN A O 1
ATOM 1479 N N . ARG A 1 191 ? 13.066 -2.674 -17.843 1.00 92.12 191 ARG A N 1
ATOM 1480 C CA . ARG A 1 191 ? 14.424 -3.230 -17.933 1.00 92.12 191 ARG A CA 1
ATOM 1481 C C . ARG A 1 191 ? 14.498 -4.369 -18.943 1.00 92.12 191 ARG A C 1
ATOM 1483 O O . ARG A 1 191 ? 15.362 -4.337 -19.819 1.00 92.12 191 ARG A O 1
ATOM 1490 N N . ALA A 1 192 ? 13.542 -5.298 -18.914 1.00 90.31 192 ALA A N 1
ATOM 1491 C CA . ALA A 1 192 ? 13.452 -6.383 -19.888 1.00 90.31 192 ALA A CA 1
ATOM 1492 C C . ALA A 1 192 ? 13.390 -5.850 -21.329 1.00 90.31 192 ALA A C 1
ATOM 1494 O O . ALA A 1 192 ? 14.111 -6.340 -22.202 1.00 90.31 192 ALA A O 1
ATOM 1495 N N . LYS A 1 193 ? 12.612 -4.785 -21.565 1.00 89.50 193 LYS A N 1
ATOM 1496 C CA . LYS A 1 193 ? 12.530 -4.105 -22.865 1.00 89.50 193 LYS A CA 1
ATOM 1497 C C . LYS A 1 193 ? 13.856 -3.464 -23.288 1.00 89.50 193 LYS A C 1
ATOM 1499 O O . LYS A 1 193 ? 14.195 -3.493 -24.465 1.00 89.50 193 LYS A O 1
ATOM 1504 N N . MET A 1 194 ? 14.614 -2.898 -22.350 1.00 89.50 194 MET A N 1
ATOM 1505 C CA . MET A 1 194 ? 15.921 -2.280 -22.625 1.00 89.50 194 MET A CA 1
ATOM 1506 C C . MET A 1 194 ? 17.062 -3.300 -22.807 1.00 89.50 194 MET A C 1
ATOM 1508 O O . MET A 1 194 ? 18.110 -2.964 -23.366 1.00 89.50 194 MET A O 1
ATOM 1512 N N . GLU A 1 195 ? 16.886 -4.530 -22.324 1.00 88.19 195 GLU A N 1
ATOM 1513 C CA . GLU A 1 195 ? 17.860 -5.632 -22.392 1.00 88.19 195 GLU A CA 1
ATOM 1514 C C . GLU A 1 195 ? 17.538 -6.667 -23.487 1.00 88.19 195 GLU A C 1
ATOM 1516 O O . GLU A 1 195 ? 18.193 -7.715 -23.565 1.00 88.19 195 GLU A O 1
ATOM 1521 N N . ASN A 1 196 ? 16.526 -6.395 -24.325 1.00 84.12 196 ASN A N 1
ATOM 1522 C CA . ASN A 1 196 ? 15.971 -7.338 -25.305 1.00 84.12 196 ASN A CA 1
ATOM 1523 C C . ASN A 1 196 ? 15.671 -8.710 -24.675 1.00 84.12 196 ASN A C 1
ATOM 1525 O O . ASN A 1 196 ? 15.954 -9.763 -25.248 1.00 84.12 196 ASN A O 1
ATOM 1529 N N . SER A 1 197 ? 15.151 -8.697 -23.449 1.00 85.44 197 SER A N 1
ATOM 1530 C CA . SER A 1 197 ? 14.715 -9.888 -22.728 1.00 85.44 197 SER A CA 1
ATOM 1531 C C . SER A 1 197 ? 13.235 -10.173 -22.999 1.00 85.44 197 SER A C 1
ATOM 1533 O O . SER A 1 197 ? 12.536 -9.399 -23.653 1.00 85.44 197 SER A O 1
ATOM 1535 N N . VAL A 1 198 ? 12.744 -11.315 -22.527 1.00 84.44 198 VAL A N 1
ATOM 1536 C CA . VAL A 1 198 ? 11.324 -11.679 -22.616 1.00 84.44 198 VAL A CA 1
ATOM 1537 C C . VAL A 1 198 ? 10.542 -10.930 -21.541 1.00 84.44 198 VAL A C 1
ATOM 1539 O O . VAL A 1 198 ? 10.961 -10.924 -20.388 1.00 84.44 198 VAL A O 1
ATOM 1542 N N . GLY A 1 199 ? 9.384 -10.360 -21.886 1.00 83.19 199 GLY A N 1
ATOM 1543 C CA . GLY A 1 199 ? 8.489 -9.761 -20.894 1.00 83.19 199 GLY A CA 1
ATOM 1544 C C . GLY A 1 199 ? 7.700 -8.562 -21.410 1.00 83.19 199 GLY A C 1
ATOM 1545 O O . GLY A 1 199 ? 8.205 -7.752 -22.181 1.00 83.19 199 GLY A O 1
ATOM 1546 N N . GLY A 1 200 ? 6.454 -8.445 -20.949 1.00 86.44 200 GLY A N 1
ATOM 1547 C CA . GLY A 1 200 ? 5.598 -7.287 -21.204 1.00 86.44 200 GLY A CA 1
ATOM 1548 C C . GLY A 1 200 ? 4.839 -7.325 -22.530 1.00 86.44 200 GLY A C 1
ATOM 1549 O O . GLY A 1 200 ? 4.879 -8.295 -23.295 1.00 86.44 200 GLY A O 1
ATOM 1550 N N . VAL A 1 201 ? 4.107 -6.243 -22.772 1.00 90.31 201 VAL A N 1
ATOM 1551 C CA . VAL A 1 201 ? 3.245 -6.035 -23.936 1.00 90.31 201 VAL A CA 1
ATOM 1552 C C . VAL A 1 201 ? 3.606 -4.684 -24.550 1.00 90.31 201 VAL A C 1
ATOM 1554 O O . VAL A 1 201 ? 3.929 -3.733 -23.838 1.00 90.31 201 VAL A O 1
ATOM 1557 N N . ASN A 1 202 ? 3.634 -4.594 -25.878 1.00 87.88 202 ASN A N 1
ATOM 1558 C CA . ASN A 1 202 ? 3.884 -3.325 -26.551 1.00 87.88 202 ASN A CA 1
ATOM 1559 C C . ASN A 1 202 ? 2.667 -2.385 -26.424 1.00 87.88 202 ASN A C 1
ATOM 1561 O O . ASN A 1 202 ? 1.592 -2.775 -25.976 1.00 87.88 202 ASN A O 1
ATOM 1565 N N . LYS A 1 203 ? 2.816 -1.137 -26.881 1.00 90.94 203 LYS A N 1
ATOM 1566 C CA . LYS A 1 203 ? 1.719 -0.150 -26.869 1.00 90.94 203 LYS A CA 1
ATOM 1567 C C . LYS A 1 203 ? 0.503 -0.560 -27.722 1.00 90.94 203 LYS A C 1
ATOM 1569 O O . LYS A 1 203 ? -0.547 0.047 -27.592 1.00 90.94 203 LYS A O 1
ATOM 1574 N N . TYR A 1 204 ? 0.654 -1.568 -28.581 1.00 91.81 204 TYR A N 1
ATOM 1575 C CA . TYR A 1 204 ? -0.377 -2.111 -29.467 1.00 91.81 204 TYR A CA 1
ATOM 1576 C C . TYR A 1 204 ? -0.999 -3.417 -28.935 1.00 91.81 204 TYR A C 1
ATOM 1578 O O . TYR A 1 204 ? -1.716 -4.086 -29.671 1.00 91.81 204 TYR A O 1
ATOM 1586 N N . GLY A 1 205 ? -0.700 -3.833 -27.698 1.00 91.44 205 GLY A N 1
ATOM 1587 C CA . GLY A 1 205 ? -1.259 -5.060 -27.118 1.00 91.44 205 GLY A CA 1
ATOM 1588 C C . GLY A 1 205 ? -0.537 -6.364 -27.501 1.00 91.44 205 GLY A C 1
ATOM 1589 O O . GLY A 1 205 ? -0.940 -7.441 -27.068 1.00 91.44 205 GLY A O 1
ATOM 1590 N N . VAL A 1 206 ? 0.561 -6.310 -28.263 1.00 90.50 206 VAL A N 1
ATOM 1591 C CA . VAL A 1 206 ? 1.331 -7.499 -28.676 1.00 90.50 206 VAL A CA 1
ATOM 1592 C C . VAL A 1 206 ? 2.388 -7.860 -27.631 1.00 90.50 206 VAL A C 1
ATOM 1594 O O . VAL A 1 206 ? 3.233 -7.038 -27.271 1.00 90.50 206 VAL A O 1
ATOM 1597 N N . LYS A 1 207 ? 2.372 -9.113 -27.161 1.00 90.56 207 LYS A N 1
ATOM 1598 C CA . LYS A 1 207 ? 3.319 -9.640 -26.163 1.00 90.56 207 LYS A CA 1
ATOM 1599 C C . LYS A 1 207 ? 4.747 -9.729 -26.711 1.00 90.56 207 LYS A C 1
ATOM 1601 O O . LYS A 1 207 ? 4.975 -10.303 -27.775 1.00 90.56 207 LYS A O 1
ATOM 1606 N N . TRP A 1 208 ? 5.722 -9.245 -25.942 1.00 86.31 208 TRP A N 1
ATOM 1607 C CA . TRP A 1 208 ? 7.137 -9.340 -26.298 1.00 86.31 208 TRP A CA 1
ATOM 1608 C C . TRP A 1 208 ? 7.696 -10.721 -25.936 1.00 86.31 208 TRP A C 1
ATOM 1610 O O . TRP A 1 208 ? 7.787 -11.089 -24.761 1.00 86.31 208 TRP A O 1
ATOM 1620 N N . LYS A 1 209 ? 8.071 -11.507 -26.951 1.00 88.56 209 LYS A N 1
ATOM 1621 C CA . LYS A 1 209 ? 8.609 -12.861 -26.774 1.00 88.56 209 LYS A CA 1
ATOM 1622 C C . LYS A 1 209 ? 9.859 -13.073 -27.622 1.00 88.56 209 LYS A C 1
ATOM 1624 O O . LYS A 1 209 ? 9.774 -13.196 -28.839 1.00 88.56 209 LYS A O 1
ATOM 1629 N N . VAL A 1 210 ? 10.998 -13.200 -26.952 1.00 88.00 210 VAL A N 1
ATOM 1630 C CA . VAL A 1 210 ? 12.279 -13.623 -27.534 1.00 88.00 210 VAL A CA 1
ATOM 1631 C C . VAL A 1 210 ? 12.450 -15.119 -27.261 1.00 88.00 210 VAL A C 1
ATOM 1633 O O . VAL A 1 210 ? 12.254 -15.565 -26.134 1.00 88.00 210 VAL A O 1
ATOM 1636 N N . ARG A 1 211 ? 12.729 -15.920 -28.294 1.00 88.12 211 ARG A N 1
ATOM 1637 C CA . ARG A 1 211 ? 12.924 -17.382 -28.156 1.00 88.12 211 ARG A CA 1
ATOM 1638 C C . ARG A 1 211 ? 14.396 -17.789 -28.095 1.00 88.12 211 ARG A C 1
ATOM 1640 O O . ARG A 1 211 ? 14.702 -18.956 -27.883 1.00 88.12 211 ARG A O 1
ATOM 1647 N N . GLU A 1 212 ? 15.294 -16.838 -28.302 1.00 88.44 212 GLU A N 1
ATOM 1648 C CA . GLU A 1 212 ? 16.731 -17.065 -28.252 1.00 88.44 212 GLU A CA 1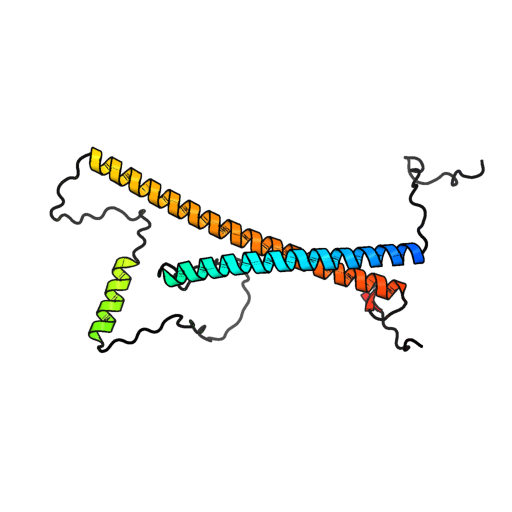
ATOM 1649 C C . GLU A 1 212 ? 17.208 -17.139 -26.800 1.00 88.44 212 GLU A C 1
ATOM 1651 O O . GLU A 1 212 ? 16.789 -16.353 -25.948 1.00 88.44 212 GLU A O 1
ATOM 1656 N N . ARG A 1 213 ? 18.099 -18.092 -26.514 1.00 88.00 213 ARG A N 1
ATOM 1657 C CA . ARG A 1 213 ? 18.781 -18.171 -25.219 1.00 88.00 213 ARG A CA 1
ATOM 1658 C C . ARG A 1 213 ? 19.866 -17.099 -25.130 1.00 88.00 213 ARG A C 1
ATOM 1660 O O . ARG A 1 213 ? 20.520 -16.803 -26.130 1.00 88.00 213 ARG A O 1
ATOM 1667 N N . LYS A 1 214 ? 20.098 -16.570 -23.927 1.00 86.94 214 LYS A N 1
ATOM 1668 C CA . LYS A 1 214 ? 21.300 -15.775 -23.645 1.00 86.94 214 LYS A CA 1
ATOM 1669 C C . LYS A 1 214 ? 22.520 -16.681 -23.885 1.00 86.94 214 LYS A C 1
ATOM 1671 O O . LYS A 1 214 ? 22.520 -17.819 -23.414 1.00 86.94 214 LYS A O 1
ATOM 1676 N N . ARG A 1 215 ? 23.454 -16.223 -24.722 1.00 85.69 215 ARG A N 1
ATOM 1677 C CA . ARG A 1 215 ? 24.713 -16.924 -25.008 1.00 85.69 215 ARG A CA 1
ATOM 1678 C C . ARG A 1 215 ? 25.710 -16.704 -23.887 1.00 85.69 215 ARG A C 1
ATOM 1680 O O . ARG A 1 215 ? 25.675 -15.593 -23.314 1.00 85.69 215 ARG A O 1
#

Organism: Coccidioides posadasii (strain C735) (NCBI:txid222929)

Radius of gyration: 32.31 Å; chains: 1; bounding box: 68×63×83 Å

Foldseek 3Di:
DPDDDDDDDDPDDDDPPPPDPDDLVVVLVVLVVVLVVLVVVLVVLVVVLVVLVVVLVVVQVVCVVVVVDDPPPDDPPPPPPDDDDDDDDPDPPPPPDDDDDDDPVVVVCVVVVVVVVPPPPPPPDDDDDDDDDDDPDDPVRVVVVVVVVVVVVVVVVVSVVVSVVSVVSSVVSVVVSVVSVVVSLVSVQVSCVSVLHADDADPVRHGRDDPDDDD

Secondary structure (DSSP, 8-state):
--S---S-S-SS-----------HHHHHHHHHHHHHHHHHHHHHHHHHHHHHHHHHHHHHHHHHHTT---TT-S---------------------S-----S-HHHHHHHHHHHHHH-----S-S------S------HHHHHHHHHHHHHHHHHHHHHHHHHHHHHHHHHHHHHHHHHHHHHHHHHHHHHHHHTT-S--B-TTS-B----SPP-

InterPro domains:
  IPR007144 Small-subunit processome, Utp11 [PF03998] (1-215)
  IPR007144 Small-subunit processome, Utp11 [PTHR12838] (1-215)

pLDDT: mean 76.13, std 21.13, range [29.94, 97.94]

Sequence (215 aa):
MVSAGSRTQGRHGERDATQSTLSLETVKLLKTQDAGYLRVVGEKVRRQMEQVEKEVRLQNGVKAALGKGKPGDGLDDEDEDEDGAIGGITAKKTGRKVVFVNSVDEQKNLVDGINEDDGDQSEDETVQKDQATAQRKSKKQLEAEARMRREIQAAKKLKKRAAESRLRKLEALKKQYQDIVAAEQELDLQRAKMENSVGGVNKYGVKWKVRERKR